Protein AF-0000000087415394 (afdb_homodimer)

Solvent-accessible surface area (backbone atoms only — not comparable to full-atom values): 14981 Å² total; per-residue (Å²): 131,57,66,69,62,49,20,76,62,45,42,67,54,56,71,89,76,58,50,77,68,44,71,44,68,48,76,47,66,41,42,68,65,56,43,51,50,47,24,69,73,50,58,37,35,28,28,48,50,71,33,54,77,60,9,44,72,42,96,71,57,34,41,31,51,52,68,58,63,64,55,40,40,52,54,17,38,33,23,34,60,53,52,1,40,55,52,43,74,38,32,39,40,41,36,51,67,45,89,45,40,68,66,41,35,35,38,38,36,39,30,31,70,44,73,40,77,94,70,36,32,38,32,25,42,39,38,27,24,37,81,84,68,47,62,29,33,38,37,38,34,36,31,32,54,67,122,130,58,67,68,62,50,19,75,61,44,43,68,54,55,72,87,77,58,50,74,68,44,71,42,68,48,75,46,65,41,42,68,66,55,44,51,52,49,23,68,72,49,58,36,35,28,28,50,51,71,32,54,76,60,9,46,72,42,98,72,57,34,41,32,50,52,68,56,62,65,55,38,41,52,54,17,40,32,24,34,60,53,51,2,38,56,53,42,74,39,32,38,38,40,35,50,67,46,90,45,41,68,67,41,35,35,39,40,36,39,30,31,71,42,73,41,77,96,68,37,32,39,31,26,43,38,38,27,25,37,81,84,67,46,62,30,33,40,35,38,36,37,32,33,55,68,122

Structure (mmCIF, N/CA/C/O backbone):
data_AF-0000000087415394-model_v1
#
loop_
_entity.id
_entity.type
_entity.pdbx_description
1 polymer '3-hydroxybutyryl-CoA dehydratase'
#
loop_
_atom_site.group_PDB
_atom_site.id
_atom_site.type_symbol
_atom_site.label_atom_id
_atom_site.label_alt_id
_atom_site.label_comp_id
_atom_site.label_asym_id
_atom_site.label_entity_id
_atom_site.label_seq_id
_atom_site.pdbx_PDB_ins_code
_atom_site.Cartn_x
_atom_site.Cartn_y
_atom_site.Cartn_z
_atom_site.occupancy
_atom_site.B_iso_or_equiv
_atom_site.auth_seq_id
_atom_site.auth_comp_id
_atom_site.auth_asym_id
_atom_site.auth_atom_id
_atom_site.pdbx_PDB_model_num
ATOM 1 N N . MET A 1 1 ? -12.133 19.656 -10.844 1 72.94 1 MET A N 1
ATOM 2 C CA . MET A 1 1 ? -10.945 20.234 -10.211 1 72.94 1 MET A CA 1
ATOM 3 C C . MET A 1 1 ? -9.742 19.312 -10.367 1 72.94 1 MET A C 1
ATOM 5 O O . MET A 1 1 ? -9.875 18.094 -10.289 1 72.94 1 MET A O 1
ATOM 9 N N . ASN A 1 2 ? -8.641 19.875 -10.773 1 92.38 2 ASN A N 1
ATOM 10 C CA . ASN A 1 2 ? -7.473 19.016 -10.93 1 92.38 2 ASN A CA 1
ATOM 11 C C . ASN A 1 2 ? -6.855 18.656 -9.586 1 92.38 2 ASN A C 1
ATOM 13 O O . ASN A 1 2 ? -7.223 19.219 -8.555 1 92.38 2 ASN A O 1
ATOM 17 N N . ILE A 1 3 ? -6.086 17.672 -9.414 1 93.75 3 ILE A N 1
ATOM 18 C CA . ILE A 1 3 ? -5.566 17.109 -8.18 1 93.75 3 ILE A CA 1
ATOM 19 C C . ILE A 1 3 ? -4.781 18.156 -7.41 1 93.75 3 ILE A C 1
ATOM 21 O O . ILE A 1 3 ? -4.727 18.125 -6.176 1 93.75 3 ILE A O 1
ATOM 25 N N . TYR A 1 4 ? -4.203 19.141 -8.039 1 95.31 4 TYR A N 1
ATOM 26 C CA . TYR A 1 4 ? -3.434 20.188 -7.379 1 95.31 4 TYR A CA 1
ATOM 27 C C . TYR A 1 4 ? -4.352 21.156 -6.648 1 95.31 4 TYR A C 1
ATOM 29 O O . TYR A 1 4 ? -4.035 21.609 -5.547 1 95.31 4 TYR A O 1
ATOM 37 N N . GLU A 1 5 ? -5.422 21.5 -7.305 1 94.19 5 GLU A N 1
ATOM 38 C CA . GLU A 1 5 ? -6.418 22.344 -6.648 1 94.19 5 GLU A CA 1
ATOM 39 C C . GLU A 1 5 ? -7.035 21.625 -5.445 1 94.19 5 GLU A C 1
ATOM 41 O O . GLU A 1 5 ? -7.238 22.234 -4.398 1 94.19 5 GLU A O 1
ATOM 46 N N . LYS A 1 6 ? -7.328 20.422 -5.57 1 95.44 6 LYS A N 1
ATOM 47 C CA . LYS A 1 6 ? -7.879 19.641 -4.465 1 95.44 6 LYS A CA 1
ATOM 48 C C . LYS A 1 6 ? -6.918 19.609 -3.283 1 95.44 6 LYS A C 1
ATOM 50 O O . LYS A 1 6 ? -7.344 19.672 -2.129 1 95.44 6 LYS A O 1
ATOM 55 N N . ALA A 1 7 ? -5.633 19.422 -3.629 1 96.12 7 ALA A N 1
ATOM 56 C CA . ALA A 1 7 ? -4.609 19.359 -2.592 1 96.12 7 ALA A CA 1
ATOM 57 C C . ALA A 1 7 ? -4.641 2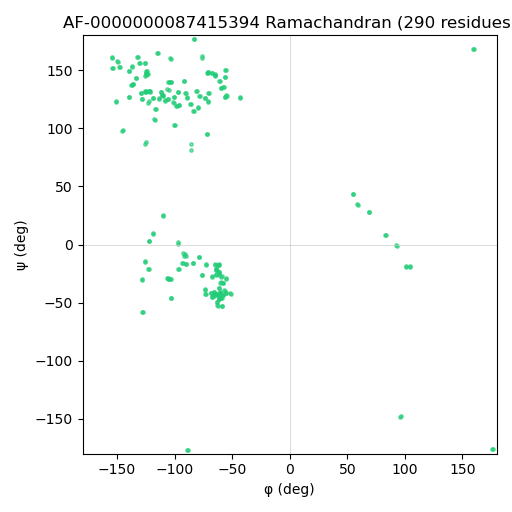0.594 -1.707 1 96.12 7 ALA A C 1
ATOM 59 O O . ALA A 1 7 ? -4.387 20.516 -0.503 1 96.12 7 ALA A O 1
ATOM 60 N N . LYS A 1 8 ? -5.035 21.703 -2.215 1 93.44 8 LYS A N 1
ATOM 61 C CA . LYS A 1 8 ? -5.047 22.969 -1.481 1 93.44 8 LYS A CA 1
ATOM 62 C C . LYS A 1 8 ? -6.25 23.062 -0.549 1 93.44 8 LYS A C 1
ATOM 64 O O . LYS A 1 8 ? -6.305 23.922 0.328 1 93.44 8 LYS A O 1
ATOM 69 N N . HIS A 1 9 ? -7.145 22.109 -0.755 1 92.94 9 HIS A N 1
ATOM 70 C CA . HIS A 1 9 ? -8.391 22.219 -0.005 1 92.94 9 HIS A CA 1
ATOM 71 C C . HIS A 1 9 ? -8.594 21.016 0.91 1 92.94 9 HIS A C 1
ATOM 73 O O . HIS A 1 9 ? -9.688 20.797 1.425 1 92.94 9 HIS A O 1
ATOM 79 N N . VAL A 1 10 ? -7.602 20.203 1.055 1 94.06 10 VAL A N 1
ATOM 80 C CA . VAL A 1 10 ? -7.715 19.047 1.946 1 94.06 10 VAL A CA 1
ATOM 81 C C . VAL A 1 10 ? -8.008 19.516 3.367 1 94.06 10 VAL A C 1
ATOM 83 O O . VAL A 1 10 ? -7.387 20.469 3.852 1 94.06 10 VAL A O 1
ATOM 86 N N . VAL A 1 11 ? -8.922 18.859 3.957 1 86.5 11 VAL A N 1
ATOM 87 C CA . VAL A 1 11 ? -9.352 19.234 5.301 1 86.5 11 VAL A CA 1
ATOM 88 C C . VAL A 1 11 ? -8.203 19.031 6.285 1 86.5 11 VAL A C 1
ATOM 90 O O . VAL A 1 11 ? -7.379 18.125 6.105 1 86.5 11 VAL A O 1
ATOM 93 N N . GLU A 1 12 ? -8.109 19.828 7.223 1 86.44 12 GLU A N 1
ATOM 94 C CA . GLU A 1 12 ? -7.188 19.688 8.344 1 86.44 12 GLU A CA 1
ATOM 95 C C . GLU A 1 12 ? -7.934 19.656 9.672 1 86.44 12 GLU A C 1
ATOM 97 O O . GLU A 1 12 ? -8.773 20.516 9.938 1 86.44 12 GLU A O 1
ATOM 102 N N . ARG A 1 13 ? -7.676 18.594 10.359 1 92.12 13 ARG A N 1
ATOM 103 C CA . ARG A 1 13 ? -8.18 18.547 11.727 1 92.12 13 ARG A CA 1
ATOM 104 C C . ARG A 1 13 ? -7.055 18.719 12.742 1 92.12 13 ARG A C 1
ATOM 106 O O . ARG A 1 13 ? -6.004 18.094 12.625 1 92.12 13 ARG A O 1
ATOM 113 N N . SER A 1 14 ? -7.309 19.562 13.711 1 94.31 14 SER A N 1
ATOM 114 C CA . SER A 1 14 ? -6.312 19.656 14.773 1 94.31 14 SER A CA 1
ATOM 115 C C . SER A 1 14 ? -6.316 18.406 15.648 1 94.31 14 SER A C 1
ATOM 117 O O . SER A 1 14 ? -7.348 17.75 15.805 1 94.31 14 SER A O 1
ATOM 119 N N . TYR A 1 15 ? -5.191 18.078 16.125 1 96.62 15 TYR A N 1
ATOM 120 C CA . TYR A 1 15 ? -5.074 16.922 17 1 96.62 15 TYR A CA 1
ATOM 121 C C . TYR A 1 15 ? -6.09 16.984 18.125 1 96.62 15 TYR A C 1
ATOM 123 O O . TYR A 1 15 ? -6.715 15.977 18.469 1 96.62 15 TYR A O 1
ATOM 131 N N . ALA A 1 16 ? -6.219 18.188 18.672 1 96.31 16 ALA A N 1
ATOM 132 C CA . ALA A 1 16 ? -7.098 18.391 19.828 1 96.31 16 ALA A CA 1
ATOM 133 C C . ALA A 1 16 ? -8.555 18.109 19.469 1 96.31 16 ALA A C 1
ATOM 135 O O . ALA A 1 16 ? -9.352 17.719 20.312 1 96.31 16 ALA A O 1
ATOM 136 N N . ASP A 1 17 ? -8.914 18.234 18.203 1 96.62 17 ASP A N 1
ATOM 137 C CA . ASP A 1 17 ? -10.297 18.078 17.75 1 96.62 17 ASP A CA 1
ATOM 138 C C . ASP A 1 17 ? -10.57 16.641 17.328 1 96.62 17 ASP A C 1
ATOM 140 O O . ASP A 1 17 ? -11.703 16.297 16.984 1 96.62 17 ASP A O 1
ATOM 144 N N . ILE A 1 18 ? -9.57 15.82 17.281 1 97.62 18 ILE A N 1
ATOM 145 C CA . ILE A 1 18 ? -9.727 14.414 16.938 1 97.62 18 ILE A CA 1
ATOM 146 C C . ILE A 1 18 ? -9.945 13.602 18.219 1 97.62 18 ILE A C 1
ATOM 148 O O . ILE A 1 18 ? -9.203 13.75 19.188 1 97.62 18 ILE A O 1
ATOM 152 N N . ASN A 1 19 ? -10.945 12.781 18.219 1 98.5 19 ASN A N 1
ATOM 153 C CA . ASN A 1 19 ? -11.297 11.992 19.406 1 98.5 19 ASN A CA 1
ATOM 154 C C . ASN A 1 19 ? -11.328 10.5 19.094 1 98.5 19 ASN A C 1
ATOM 156 O O . ASN A 1 19 ? -11.602 10.102 17.953 1 98.5 19 ASN A O 1
ATOM 160 N N . ILE A 1 20 ? -10.992 9.703 20.141 1 98.69 20 ILE A N 1
ATOM 161 C CA . ILE A 1 20 ? -11.18 8.266 20.031 1 98.69 20 ILE A CA 1
ATOM 162 C C . ILE A 1 20 ? -12.633 7.965 19.641 1 98.69 20 ILE A C 1
ATOM 164 O O . ILE A 1 20 ? -13.562 8.523 20.219 1 98.69 20 ILE A O 1
ATOM 168 N N . GLY A 1 21 ? -12.844 7.191 18.609 1 98.75 21 GLY A N 1
ATOM 169 C CA . GLY A 1 21 ? -14.18 6.867 18.125 1 98.75 21 GLY A CA 1
ATOM 170 C C . GLY A 1 21 ? -14.555 7.613 16.859 1 98.75 21 GLY A C 1
ATOM 171 O O . GLY A 1 21 ? -15.508 7.242 16.172 1 98.75 21 GLY A O 1
ATOM 172 N N . ASP A 1 22 ? -13.852 8.719 16.562 1 98.81 22 ASP A N 1
ATOM 173 C CA . ASP A 1 22 ? -14.086 9.414 15.305 1 98.81 22 ASP A CA 1
ATOM 174 C C . ASP A 1 22 ? -13.898 8.469 14.117 1 98.81 22 ASP A C 1
ATOM 176 O O . ASP A 1 22 ? -13.016 7.609 14.133 1 98.81 22 ASP A O 1
ATOM 180 N N . ILE A 1 23 ? -14.711 8.648 13.078 1 98.69 23 ILE A N 1
ATOM 181 C CA . ILE A 1 23 ? -14.68 7.785 11.906 1 98.69 23 ILE A CA 1
ATOM 182 C C . ILE A 1 23 ? -14.688 8.633 10.633 1 98.69 23 ILE A C 1
ATOM 184 O O . ILE A 1 23 ? -15.352 9.672 10.578 1 98.69 23 ILE A O 1
ATOM 188 N N . ALA A 1 24 ? -13.992 8.234 9.648 1 98.5 24 ALA A N 1
ATOM 189 C CA . ALA A 1 24 ? -14.07 8.734 8.281 1 98.5 24 ALA A CA 1
ATOM 190 C C . ALA A 1 24 ? -14.023 7.594 7.273 1 98.5 24 ALA A C 1
ATOM 192 O O . ALA A 1 24 ? -13.508 6.512 7.574 1 98.5 24 ALA A O 1
ATOM 193 N N . GLU A 1 25 ? -14.609 7.82 6.133 1 98.44 25 GLU A N 1
ATOM 194 C CA . GLU A 1 25 ? -14.617 6.766 5.121 1 98.44 25 GLU A CA 1
ATOM 195 C C . GLU A 1 25 ? -14.625 7.352 3.713 1 98.44 25 GLU A C 1
ATOM 197 O O . GLU A 1 25 ? -15 8.508 3.518 1 98.44 25 GLU A O 1
ATOM 202 N N . ILE A 1 26 ? -14.203 6.637 2.783 1 98.31 26 ILE A N 1
ATOM 203 C CA . ILE A 1 26 ? -14.375 6.902 1.36 1 98.31 26 ILE A CA 1
ATOM 204 C C . ILE A 1 26 ? -14.906 5.656 0.662 1 98.31 26 ILE A C 1
ATOM 206 O O . ILE A 1 26 ? -14.781 4.543 1.181 1 98.31 26 ILE A O 1
ATOM 210 N N . VAL A 1 27 ? -15.539 5.848 -0.441 1 98.75 27 VAL A N 1
ATOM 211 C CA . VAL A 1 27 ? -16.094 4.75 -1.224 1 98.75 27 VAL A CA 1
ATOM 212 C C . VAL A 1 27 ? -15.508 4.766 -2.631 1 98.75 27 VAL A C 1
ATOM 214 O O . VAL A 1 27 ? -15.414 5.82 -3.262 1 98.75 27 VAL A O 1
ATOM 217 N N . LYS A 1 28 ? -15.062 3.627 -3.105 1 98.62 28 LYS A N 1
ATOM 218 C CA . LYS A 1 28 ? -14.445 3.492 -4.422 1 98.62 28 LYS A CA 1
ATOM 219 C C . LYS A 1 28 ? -14.906 2.215 -5.117 1 98.62 28 LYS A C 1
ATOM 221 O O . LYS A 1 28 ? -14.859 1.131 -4.535 1 98.62 28 LYS A O 1
ATOM 226 N N . THR A 1 29 ? -15.391 2.311 -6.289 1 98.88 29 THR A N 1
ATOM 227 C CA . THR A 1 29 ? -15.602 1.135 -7.125 1 98.88 29 THR A CA 1
ATOM 228 C C . THR A 1 29 ? -14.359 0.824 -7.953 1 98.88 29 THR A C 1
ATOM 230 O O . THR A 1 29 ? -13.852 1.689 -8.664 1 98.88 29 THR A O 1
ATOM 233 N N . ILE A 1 30 ? -13.891 -0.379 -7.867 1 98.88 30 ILE A N 1
ATOM 234 C CA . ILE A 1 30 ? -12.672 -0.788 -8.555 1 98.88 30 ILE A CA 1
ATOM 235 C C . ILE A 1 30 ? -12.969 -1.044 -10.031 1 98.88 30 ILE A C 1
ATOM 237 O O . ILE A 1 30 ? -13.875 -1.81 -10.359 1 98.88 30 ILE A O 1
ATOM 241 N N . THR A 1 31 ? -12.188 -0.402 -10.875 1 98.81 31 THR A N 1
ATOM 242 C CA . THR A 1 31 ? -12.367 -0.572 -12.312 1 98.81 31 THR A CA 1
ATOM 243 C C . THR A 1 31 ? -11.156 -1.264 -12.938 1 98.81 31 THR A C 1
ATOM 245 O O . THR A 1 31 ? -10.109 -1.388 -12.297 1 98.81 31 THR A O 1
ATOM 248 N N . ASP A 1 32 ? -11.383 -1.731 -14.156 1 98.44 32 ASP A N 1
ATOM 249 C CA . ASP A 1 32 ? -10.266 -2.264 -14.93 1 98.44 32 ASP A CA 1
ATOM 250 C C . ASP A 1 32 ? -9.156 -1.223 -15.078 1 98.44 32 ASP A C 1
ATOM 252 O O . ASP A 1 32 ? -7.973 -1.557 -15.023 1 98.44 32 ASP A O 1
ATOM 256 N N . GLU A 1 33 ? -9.523 0.035 -15.297 1 98.5 33 GLU A N 1
ATOM 257 C CA . GLU A 1 33 ? -8.555 1.117 -15.461 1 98.5 33 GLU A CA 1
ATOM 258 C C . GLU A 1 33 ? -7.703 1.291 -14.211 1 98.5 33 GLU A C 1
ATOM 260 O O . GLU A 1 33 ? -6.516 1.601 -14.305 1 98.5 33 GLU A O 1
ATOM 265 N N . ASP A 1 34 ? -8.297 1.123 -13.039 1 98.81 34 ASP A N 1
ATOM 266 C CA . ASP A 1 34 ? -7.551 1.215 -11.789 1 98.81 34 ASP A CA 1
ATOM 267 C C . ASP A 1 34 ? -6.453 0.154 -11.727 1 98.81 34 ASP A C 1
ATOM 269 O O . ASP A 1 34 ? -5.316 0.451 -11.359 1 98.81 34 ASP A O 1
ATOM 273 N N . ILE A 1 35 ? -6.816 -1.087 -12.07 1 98.75 35 ILE A N 1
ATOM 274 C CA . ILE A 1 35 ? -5.902 -2.223 -12.016 1 98.75 35 ILE A CA 1
ATOM 275 C C . ILE A 1 35 ? -4.758 -2.008 -13.008 1 98.75 35 ILE A C 1
ATOM 277 O O . ILE A 1 35 ? -3.588 -2.188 -12.656 1 98.75 35 ILE A O 1
ATOM 281 N N . VAL A 1 36 ? -5.09 -1.542 -14.18 1 98.69 36 VAL A N 1
ATOM 282 C CA . VAL A 1 36 ? -4.102 -1.307 -15.234 1 98.69 36 VAL A CA 1
ATOM 283 C C . VAL A 1 36 ? -3.18 -0.158 -14.828 1 98.69 36 VAL A C 1
ATOM 285 O O . VAL A 1 36 ? -1.96 -0.247 -14.984 1 98.69 36 VAL A O 1
ATOM 288 N N . ALA A 1 37 ? -3.74 0.915 -14.312 1 98.75 37 ALA A N 1
ATOM 289 C CA . ALA A 1 37 ? -2.953 2.062 -13.875 1 98.75 37 ALA A CA 1
ATOM 290 C C . ALA A 1 37 ? -1.984 1.67 -12.766 1 98.75 37 ALA A C 1
ATOM 292 O O . ALA A 1 37 ? -0.83 2.104 -12.758 1 98.75 37 ALA A O 1
ATOM 293 N N . PHE A 1 38 ? -2.447 0.825 -11.82 1 98.88 38 PHE A N 1
ATOM 294 C CA . PHE A 1 38 ? -1.588 0.381 -10.727 1 98.88 38 PHE A CA 1
ATOM 295 C C . PHE A 1 38 ? -0.441 -0.473 -11.258 1 98.88 38 PHE A C 1
ATOM 297 O O . PHE A 1 38 ? 0.707 -0.307 -10.836 1 98.88 38 PHE A O 1
ATOM 304 N N . ALA A 1 39 ? -0.784 -1.361 -12.156 1 98.75 39 ALA A N 1
ATOM 305 C CA . ALA A 1 39 ? 0.234 -2.221 -12.758 1 98.75 39 ALA A CA 1
ATOM 306 C C . ALA A 1 39 ? 1.285 -1.393 -13.492 1 98.75 39 ALA A C 1
ATOM 308 O O . ALA A 1 39 ? 2.482 -1.671 -13.391 1 98.75 39 ALA A O 1
ATOM 309 N N . ARG A 1 40 ? 0.86 -0.383 -14.219 1 98.31 40 ARG A N 1
ATOM 310 C CA . ARG A 1 40 ? 1.786 0.483 -14.945 1 98.31 40 ARG A CA 1
ATOM 311 C C . ARG A 1 40 ? 2.666 1.271 -13.977 1 98.31 40 ARG A C 1
ATOM 313 O O . ARG A 1 40 ? 3.863 1.439 -14.219 1 98.31 40 ARG A O 1
ATOM 320 N N . LEU A 1 41 ? 2.076 1.718 -12.961 1 98.56 41 LEU A N 1
ATOM 321 C CA . LEU A 1 41 ? 2.762 2.555 -11.984 1 98.56 41 LEU A CA 1
ATOM 322 C C . LEU A 1 41 ? 3.807 1.749 -11.219 1 98.56 41 LEU A C 1
ATOM 324 O O . LEU A 1 41 ? 4.93 2.215 -11.008 1 98.56 41 LEU A O 1
ATOM 328 N N . THR A 1 42 ? 3.51 0.523 -10.82 1 98.38 42 THR A N 1
ATOM 329 C CA . THR A 1 42 ? 4.348 -0.21 -9.883 1 98.38 42 THR A CA 1
ATOM 330 C C . THR A 1 42 ? 5.18 -1.265 -10.609 1 98.38 42 THR A C 1
ATOM 332 O O . THR A 1 42 ? 6.215 -1.702 -10.102 1 98.38 42 THR A O 1
ATOM 335 N N . GLY A 1 43 ? 4.605 -1.751 -11.719 1 97.69 43 GLY A N 1
ATOM 336 C CA . GLY A 1 43 ? 5.242 -2.855 -12.422 1 97.69 43 GLY A CA 1
ATOM 337 C C . GLY A 1 43 ? 4.73 -4.215 -11.977 1 97.69 43 GLY A C 1
ATOM 338 O O . GLY A 1 43 ? 5.219 -5.246 -12.438 1 97.69 43 GLY A O 1
ATOM 339 N N . ASP A 1 44 ? 3.803 -4.254 -11.023 1 97.94 44 ASP A N 1
ATOM 340 C CA . ASP A 1 44 ? 3.209 -5.531 -10.633 1 97.94 44 ASP A CA 1
ATOM 341 C C . ASP A 1 44 ? 2.27 -6.055 -11.719 1 97.94 44 ASP A C 1
ATOM 343 O O . ASP A 1 44 ? 1.067 -5.781 -11.695 1 97.94 44 ASP A O 1
ATOM 347 N N . VAL A 1 45 ? 2.832 -6.898 -12.555 1 98.06 45 VAL A N 1
ATOM 348 C CA . VAL A 1 45 ? 2.09 -7.402 -13.703 1 98.06 45 VAL A CA 1
ATOM 349 C C . VAL A 1 45 ? 1.763 -8.883 -13.5 1 98.06 45 VAL A C 1
ATOM 351 O O . VAL A 1 45 ? 1.71 -9.648 -14.469 1 98.06 45 VAL A O 1
ATOM 354 N N . ASN A 1 46 ? 1.697 -9.328 -12.25 1 96.94 46 ASN A N 1
ATOM 355 C CA . ASN A 1 46 ? 1.196 -10.68 -11.992 1 96.94 46 ASN A CA 1
ATOM 356 C C . ASN A 1 46 ? -0.046 -10.977 -12.828 1 96.94 46 ASN A C 1
ATOM 358 O O . ASN A 1 46 ? -1.003 -10.203 -12.828 1 96.94 46 ASN A O 1
ATOM 362 N N . PRO A 1 47 ? -0.018 -12.055 -13.555 1 96.56 47 PRO A N 1
ATOM 363 C CA . PRO A 1 47 ? -1.093 -12.297 -14.516 1 96.56 47 PRO A CA 1
ATOM 364 C C . PRO A 1 47 ? -2.461 -12.438 -13.852 1 96.56 47 PRO A C 1
ATOM 366 O O . PRO A 1 47 ? -3.49 -12.258 -14.508 1 96.56 47 PRO A O 1
ATOM 369 N N . ILE A 1 48 ? -2.562 -12.688 -12.578 1 95.94 48 ILE A N 1
ATOM 370 C CA . ILE A 1 48 ? -3.836 -12.805 -11.875 1 95.94 48 ILE A CA 1
ATOM 371 C C . ILE A 1 48 ? -4.574 -11.469 -11.922 1 95.94 48 ILE A C 1
ATOM 373 O O . ILE A 1 48 ? -5.797 -11.422 -11.766 1 95.94 48 ILE A O 1
ATOM 377 N N . HIS A 1 49 ? -3.859 -10.391 -12.141 1 97.88 49 HIS A N 1
ATOM 378 C CA . HIS A 1 49 ? -4.449 -9.055 -12.156 1 97.88 49 HIS A CA 1
ATOM 379 C C . HIS A 1 49 ? -4.77 -8.602 -13.57 1 97.88 49 HIS A C 1
ATOM 381 O O . HIS A 1 49 ? -5.59 -7.707 -13.773 1 97.88 49 HIS A O 1
ATOM 387 N N . LEU A 1 50 ? -4.117 -9.219 -14.617 1 98 50 LEU A N 1
ATOM 388 C CA . LEU A 1 50 ? -4.137 -8.57 -15.93 1 98 50 LEU A CA 1
ATOM 389 C C . LEU A 1 50 ? -4.594 -9.547 -17 1 98 50 LEU A C 1
ATOM 391 O O . LEU A 1 50 ? -5.098 -9.125 -18.047 1 98 50 LEU A O 1
ATOM 395 N N . ASP A 1 51 ? -4.328 -10.812 -16.812 1 96.94 51 ASP A N 1
ATOM 396 C CA . ASP A 1 51 ? -4.578 -11.828 -17.844 1 96.94 51 ASP A CA 1
ATOM 397 C C . ASP A 1 51 ? -5.871 -12.586 -17.547 1 96.94 51 ASP A C 1
ATOM 399 O O . ASP A 1 51 ? -5.879 -13.523 -16.75 1 96.94 51 ASP A O 1
ATOM 403 N N . GLU A 1 52 ? -6.887 -12.242 -18.266 1 96.44 52 GLU A N 1
ATOM 404 C CA . GLU A 1 52 ? -8.203 -12.828 -18.031 1 96.44 52 GLU A CA 1
ATOM 405 C C . GLU A 1 52 ? -8.172 -14.344 -18.188 1 96.44 52 GLU A C 1
ATOM 407 O O . GLU A 1 52 ? -8.773 -15.078 -17.406 1 96.44 52 GLU A O 1
ATOM 412 N N . GLU A 1 53 ? -7.555 -14.82 -19.234 1 95.94 53 GLU A N 1
ATOM 413 C CA . GLU A 1 53 ? -7.496 -16.25 -19.484 1 95.94 53 GLU A CA 1
ATOM 414 C C . GLU A 1 53 ? -6.773 -16.984 -18.344 1 95.94 53 GLU A C 1
ATOM 416 O O . GLU A 1 53 ? -7.211 -18.047 -17.922 1 95.94 53 GLU A O 1
ATOM 421 N N . PHE A 1 54 ? -5.711 -16.438 -17.906 1 94.75 54 PHE A N 1
ATOM 422 C CA . PHE A 1 54 ? -4.992 -17 -16.781 1 94.75 54 PHE A CA 1
ATOM 423 C C . PHE A 1 54 ? -5.855 -16.984 -15.523 1 94.75 54 PHE A C 1
ATOM 425 O O . PHE A 1 54 ? -5.984 -18 -14.828 1 94.75 54 PHE A O 1
ATOM 432 N N . ALA A 1 55 ? -6.387 -15.836 -15.195 1 94.94 55 ALA A N 1
ATOM 433 C CA . ALA A 1 55 ? -7.141 -15.625 -13.961 1 94.94 55 ALA A CA 1
ATOM 434 C C . ALA A 1 55 ? -8.352 -16.547 -13.891 1 94.94 55 ALA A C 1
ATOM 436 O O . ALA A 1 55 ? -8.742 -17 -12.812 1 94.94 55 ALA A O 1
ATOM 437 N N . LYS A 1 56 ? -8.961 -16.875 -15.039 1 96.25 56 LYS A N 1
ATOM 438 C CA . LYS A 1 56 ? -10.117 -17.766 -15.109 1 96.25 56 LYS A CA 1
ATOM 439 C C . LYS A 1 56 ? -9.766 -19.156 -14.594 1 96.25 56 LYS A C 1
ATOM 441 O O . LYS A 1 56 ? -10.641 -19.891 -14.133 1 96.25 56 LYS A O 1
ATOM 446 N N . GLN A 1 57 ? -8.547 -19.484 -14.68 1 93.88 57 GLN A N 1
ATOM 447 C CA . GLN A 1 57 ? -8.102 -20.828 -14.305 1 93.88 57 GLN A CA 1
ATOM 448 C C . GLN A 1 57 ? -7.711 -20.891 -12.836 1 93.88 57 GLN A C 1
ATOM 450 O O . GLN A 1 57 ? -7.43 -21.969 -12.305 1 93.88 57 GLN A O 1
ATOM 455 N N . THR A 1 58 ? -7.633 -19.781 -12.219 1 92.12 58 THR A N 1
ATOM 456 C CA . THR A 1 58 ? -7.309 -19.75 -10.797 1 92.12 58 THR A CA 1
ATOM 457 C C . THR A 1 58 ? -8.555 -19.984 -9.953 1 92.12 58 THR A C 1
ATOM 459 O O . THR A 1 58 ? -9.656 -20.109 -10.484 1 92.12 58 THR A O 1
ATOM 462 N N . PHE A 1 59 ? -8.352 -20.047 -8.648 1 91.44 59 PHE A N 1
ATOM 463 C CA . PHE A 1 59 ? -9.438 -20.25 -7.688 1 91.44 59 PHE A CA 1
ATOM 464 C C . PHE A 1 59 ? -10.398 -19.062 -7.715 1 91.44 59 PHE A C 1
ATOM 466 O O . PHE A 1 59 ? -11.57 -19.203 -7.34 1 91.44 59 PHE A O 1
ATOM 473 N N . PHE A 1 60 ? -9.977 -17.969 -8.273 1 93.62 60 PHE A N 1
ATOM 474 C CA . PHE A 1 60 ? -10.766 -16.75 -8.227 1 93.62 60 PHE A CA 1
ATOM 475 C C . PHE A 1 60 ? -11.703 -16.656 -9.43 1 93.62 60 PHE A C 1
ATOM 477 O O . PHE A 1 60 ? -12.617 -15.828 -9.453 1 93.62 60 PHE A O 1
ATOM 484 N N . LYS A 1 61 ? -11.43 -17.453 -10.477 1 96 61 LYS A N 1
ATOM 485 C CA . LYS A 1 61 ? -12.266 -17.578 -11.664 1 96 61 LYS A CA 1
ATOM 486 C C . LYS A 1 61 ? -12.43 -16.234 -12.367 1 96 61 LYS A C 1
ATOM 488 O O . LYS A 1 61 ? -13.523 -15.906 -12.844 1 96 61 LYS A O 1
ATOM 493 N N . GLY A 1 62 ? -11.445 -15.406 -12.352 1 96.62 62 GLY A N 1
ATOM 494 C CA . GLY A 1 62 ? -11.383 -14.086 -12.969 1 96.62 62 GLY A CA 1
ATOM 495 C C . GLY A 1 62 ? -10.32 -13.195 -12.367 1 96.62 62 GLY A C 1
ATOM 496 O O . GLY A 1 62 ? -9.734 -13.523 -11.336 1 96.62 62 GLY A O 1
ATOM 497 N N . ARG A 1 63 ? -10.062 -12.094 -13.031 1 97.44 63 ARG A N 1
ATOM 498 C CA . ARG A 1 63 ? -9.047 -11.156 -12.562 1 97.44 63 ARG A CA 1
ATOM 499 C C . ARG A 1 63 ? -9.445 -10.531 -11.227 1 97.44 63 ARG A C 1
ATOM 501 O O . ARG A 1 63 ? -10.625 -10.281 -10.984 1 97.44 63 ARG A O 1
ATOM 508 N N . ILE A 1 64 ? -8.508 -10.266 -10.391 1 97.88 64 ILE A N 1
ATOM 509 C CA . ILE A 1 64 ? -8.727 -9.586 -9.109 1 97.88 64 ILE A CA 1
ATOM 510 C C . ILE A 1 64 ? -7.82 -8.367 -9.008 1 97.88 64 ILE A C 1
ATOM 512 O O . ILE A 1 64 ? -6.805 -8.281 -9.703 1 97.88 64 ILE A O 1
ATOM 516 N N . ALA A 1 65 ? -8.195 -7.422 -8.219 1 98.62 65 ALA A N 1
ATOM 517 C CA . ALA A 1 65 ? -7.387 -6.227 -7.973 1 98.62 65 ALA A CA 1
ATOM 518 C C . ALA A 1 65 ? -6.156 -6.562 -7.133 1 98.62 65 ALA A C 1
ATOM 520 O O . ALA A 1 65 ? -6.172 -7.512 -6.348 1 98.62 65 ALA A O 1
ATOM 521 N N . HIS A 1 66 ? -5.117 -5.836 -7.371 1 98.56 66 HIS A N 1
ATOM 522 C CA . HIS A 1 66 ? -3.971 -5.949 -6.48 1 98.56 66 HIS A CA 1
ATOM 523 C C . HIS A 1 66 ? -4.359 -5.652 -5.039 1 98.56 66 HIS A C 1
ATOM 525 O O . HIS A 1 66 ? -5.039 -4.656 -4.766 1 98.56 66 HIS A O 1
ATOM 531 N N . GLY A 1 67 ? -3.871 -6.48 -4.094 1 98.44 67 GLY A N 1
ATOM 532 C CA . GLY A 1 67 ? -4.082 -6.172 -2.688 1 98.44 67 GLY A CA 1
ATOM 533 C C . GLY A 1 67 ? -3.578 -4.797 -2.297 1 98.44 67 GLY A C 1
ATOM 534 O O . GLY A 1 67 ? -4.27 -4.051 -1.599 1 98.44 67 GLY A O 1
ATOM 535 N N . MET A 1 68 ? -2.428 -4.426 -2.789 1 98.69 68 MET A N 1
ATOM 536 C CA . MET A 1 68 ? -1.811 -3.156 -2.414 1 98.69 68 MET A CA 1
ATOM 537 C C . MET A 1 68 ? -2.492 -1.989 -3.121 1 98.69 68 MET A C 1
ATOM 539 O O . MET A 1 68 ? -2.441 -0.854 -2.645 1 98.69 68 MET A O 1
ATOM 543 N N . LEU A 1 69 ? -3.104 -2.219 -4.312 1 98.75 69 LEU A N 1
ATOM 544 C CA . LEU A 1 69 ? -3.996 -1.199 -4.855 1 98.75 69 LEU A CA 1
ATOM 545 C C . LEU A 1 69 ? -5.137 -0.903 -3.887 1 98.75 69 LEU A C 1
ATOM 547 O O . LEU A 1 69 ? -5.348 0.25 -3.504 1 98.75 69 LEU A O 1
ATOM 551 N N . THR A 1 70 ? -5.844 -1.912 -3.463 1 98.75 70 THR A N 1
ATOM 552 C CA . THR A 1 70 ? -6.965 -1.77 -2.537 1 98.75 70 THR A CA 1
ATOM 553 C C . THR A 1 70 ? -6.512 -1.107 -1.24 1 98.75 70 THR A C 1
ATOM 555 O O . THR A 1 70 ? -7.168 -0.192 -0.742 1 98.75 70 THR A O 1
ATOM 558 N N . ALA A 1 71 ? -5.383 -1.521 -0.729 1 98.75 71 ALA A N 1
ATOM 559 C CA . ALA A 1 71 ? -4.859 -0.992 0.527 1 98.75 71 ALA A CA 1
ATOM 560 C C . ALA A 1 71 ? -4.449 0.47 0.376 1 98.75 71 ALA A C 1
ATOM 562 O O . ALA A 1 71 ? -4.414 1.217 1.357 1 98.75 71 ALA A O 1
ATOM 563 N N . SER A 1 72 ? -4.082 0.903 -0.807 1 98.81 72 SER A N 1
ATOM 564 C CA . SER A 1 72 ? -3.586 2.256 -1.046 1 98.81 72 SER A CA 1
ATOM 565 C C . SER A 1 72 ? -4.66 3.297 -0.752 1 98.81 72 SER A C 1
ATOM 567 O O . SER A 1 72 ? -4.348 4.461 -0.485 1 98.81 72 SER A O 1
ATOM 569 N N . PHE A 1 73 ? -5.91 2.904 -0.754 1 98.81 73 PHE A N 1
ATOM 570 C CA . PHE A 1 73 ? -6.988 3.85 -0.486 1 98.81 73 PHE A CA 1
ATOM 571 C C . PHE A 1 73 ? -7.023 4.227 0.99 1 98.81 73 PHE A C 1
ATOM 573 O O . PHE A 1 73 ? -7.648 5.219 1.367 1 98.81 73 PHE A O 1
ATOM 580 N N . ILE A 1 74 ? -6.379 3.463 1.851 1 98.88 74 ILE A N 1
ATOM 581 C CA . ILE A 1 74 ? -6.254 3.812 3.262 1 98.88 74 ILE A CA 1
ATOM 582 C C . ILE A 1 74 ? -5.523 5.145 3.4 1 98.88 74 ILE A C 1
ATOM 584 O O . ILE A 1 74 ? -5.961 6.023 4.148 1 98.88 74 ILE A O 1
ATOM 588 N N . SER A 1 75 ? -4.41 5.266 2.633 1 98.31 75 SER A N 1
ATOM 589 C CA . SER A 1 75 ? -3.646 6.508 2.703 1 98.31 75 SER A CA 1
ATOM 590 C C . SER A 1 75 ? -4.508 7.711 2.334 1 98.31 75 SER A C 1
ATOM 592 O O . SER A 1 75 ? -4.328 8.805 2.879 1 98.31 75 SER A O 1
ATOM 594 N N . THR A 1 76 ? -5.461 7.516 1.427 1 98.31 76 THR A N 1
ATOM 595 C CA . THR A 1 76 ? -6.355 8.586 1.004 1 98.31 76 THR A CA 1
ATOM 596 C C . THR A 1 76 ? -7.203 9.07 2.174 1 98.31 76 THR A C 1
ATOM 598 O O . THR A 1 76 ? -7.285 10.273 2.432 1 98.31 76 THR A O 1
ATOM 601 N N . VAL A 1 77 ? -7.836 8.164 2.916 1 98.38 77 VAL A N 1
ATOM 602 C CA . VAL A 1 77 ? -8.656 8.547 4.059 1 98.38 77 VAL A CA 1
ATOM 603 C C . VAL A 1 77 ? -7.797 9.258 5.098 1 98.38 77 VAL A C 1
ATOM 605 O O . VAL A 1 77 ? -8.18 10.32 5.609 1 98.38 77 VAL A O 1
ATOM 608 N N . LEU A 1 78 ? -6.621 8.688 5.379 1 98 78 LEU A N 1
ATOM 609 C CA . LEU A 1 78 ? -5.742 9.227 6.41 1 98 78 LEU A CA 1
ATOM 610 C C . LEU A 1 78 ? -5.227 10.609 6.016 1 98 78 LEU A C 1
ATOM 612 O O . LEU A 1 78 ? -5.203 11.523 6.84 1 98 78 LEU A O 1
ATOM 616 N N . GLY A 1 79 ? -4.859 10.734 4.785 1 97 79 GLY A N 1
ATOM 617 C CA . GLY A 1 79 ? -4.188 11.938 4.328 1 97 79 GLY A CA 1
ATOM 618 C C . GLY A 1 79 ? -5.152 13.055 3.965 1 97 79 GLY A C 1
ATOM 619 O O . GLY A 1 79 ? -4.75 14.219 3.848 1 97 79 GLY A O 1
ATOM 620 N N . THR A 1 80 ? -6.492 12.695 3.787 1 97.38 80 THR A N 1
ATOM 621 C CA . THR A 1 80 ? -7.367 13.734 3.252 1 97.38 80 THR A CA 1
ATOM 622 C C . THR A 1 80 ? -8.578 13.945 4.16 1 97.38 80 THR A C 1
ATOM 624 O O . THR A 1 80 ? -9.281 14.945 4.039 1 97.38 80 THR A O 1
ATOM 627 N N . GLN A 1 81 ? -8.852 13.031 5.062 1 97 81 GLN A N 1
ATOM 628 C CA . GLN A 1 81 ? -10.078 13.148 5.844 1 97 81 GLN A CA 1
ATOM 629 C C . GLN A 1 81 ? -9.789 13.062 7.34 1 97 81 GLN A C 1
ATOM 631 O O . GLN A 1 81 ? -10.125 13.977 8.094 1 97 81 GLN A O 1
ATOM 636 N N . LEU A 1 82 ? -9.219 12.047 7.77 1 97.12 82 LEU A N 1
ATOM 637 C CA . LEU A 1 82 ? -8.953 11.758 9.172 1 97.12 82 LEU A CA 1
ATOM 638 C C . LEU A 1 82 ? -7.633 11.016 9.344 1 97.12 82 LEU A C 1
ATOM 640 O O . LEU A 1 82 ? -7.547 9.82 9.039 1 97.12 82 LEU A O 1
ATOM 644 N N . PRO A 1 83 ? -6.598 11.773 9.68 1 95.94 83 PRO A N 1
ATOM 645 C CA . PRO A 1 83 ? -6.621 13.109 10.281 1 95.94 83 PRO A CA 1
ATOM 646 C C . PRO A 1 83 ? -6.562 14.227 9.242 1 95.94 83 PRO A C 1
ATOM 648 O O . PRO A 1 83 ? -6.844 15.383 9.562 1 95.94 83 PRO A O 1
ATOM 651 N N . GLY A 1 84 ? -6.18 13.883 8.047 1 94.56 84 GLY A N 1
ATOM 652 C CA . GLY A 1 84 ? -6.137 14.906 7.016 1 94.56 84 GLY A CA 1
ATOM 653 C C . GLY A 1 84 ? -4.754 15.508 6.832 1 94.56 84 GLY A C 1
ATOM 654 O O . GLY A 1 84 ? -3.746 14.828 7.012 1 94.56 84 GLY A O 1
ATOM 655 N N . THR A 1 85 ? -4.773 16.797 6.465 1 92.25 85 THR A N 1
ATOM 656 C CA . THR A 1 85 ? -3.518 17.484 6.195 1 92.25 85 THR A CA 1
ATOM 657 C C . THR A 1 85 ? -2.582 17.391 7.398 1 92.25 85 THR A C 1
ATOM 659 O O . THR A 1 85 ? -3.037 17.25 8.531 1 92.25 85 THR A O 1
ATOM 662 N N . ASN A 1 86 ? -1.235 17.391 7.195 1 90.38 86 ASN A N 1
ATOM 663 C CA . ASN A 1 86 ? -0.22 17.359 8.242 1 90.38 86 ASN A CA 1
ATOM 664 C C . ASN A 1 86 ? -0.195 16.031 8.977 1 90.38 86 ASN A C 1
ATOM 666 O O . ASN A 1 86 ? -0.039 15.984 10.195 1 90.38 86 ASN A O 1
ATOM 670 N N . THR A 1 87 ? -0.58 15 8.312 1 94.31 87 THR A N 1
ATOM 671 C CA . THR A 1 87 ? -0.53 13.641 8.836 1 94.31 87 THR A CA 1
ATOM 672 C C . THR A 1 87 ? 0.682 12.891 8.289 1 94.31 87 THR A C 1
ATOM 674 O O . THR A 1 87 ? 0.877 12.82 7.074 1 94.31 87 THR A O 1
ATOM 677 N N . ILE A 1 88 ? 1.444 12.344 9.188 1 94.31 88 ILE A N 1
ATOM 678 C CA . ILE A 1 88 ? 2.582 11.516 8.805 1 94.31 88 ILE A CA 1
ATOM 679 C C . ILE A 1 88 ? 2.256 10.047 9.062 1 94.31 88 ILE A C 1
ATOM 681 O O . ILE A 1 88 ? 1.845 9.672 10.164 1 94.31 88 ILE A O 1
ATOM 685 N N . TYR A 1 89 ? 2.402 9.328 8.07 1 97.81 89 TYR A N 1
ATOM 686 C CA . TYR A 1 89 ? 2.156 7.887 8.117 1 97.81 89 TYR A CA 1
ATOM 687 C C . TYR A 1 89 ? 3.338 7.152 8.734 1 97.81 89 TYR A C 1
ATOM 689 O O . TYR A 1 89 ? 4.445 7.18 8.203 1 97.81 89 TYR A O 1
ATOM 697 N N . LEU A 1 90 ? 3.148 6.453 9.891 1 98.44 90 LEU A N 1
ATOM 698 C CA . LEU A 1 90 ? 4.266 5.824 10.586 1 98.44 90 LEU A CA 1
ATOM 699 C C . LEU A 1 90 ? 4.281 4.32 10.336 1 98.44 90 LEU A C 1
ATOM 701 O O . LEU A 1 90 ? 5.344 3.742 10.094 1 98.44 90 LEU A O 1
ATOM 705 N N . SER A 1 91 ? 3.133 3.697 10.453 1 98.88 91 SER A N 1
ATOM 706 C CA . SER A 1 91 ? 3.074 2.262 10.203 1 98.88 91 SER A CA 1
ATOM 707 C C . SER A 1 91 ? 1.679 1.832 9.766 1 98.88 91 SER A C 1
ATOM 709 O O . SER A 1 91 ? 0.701 2.545 10.008 1 98.88 91 SER A O 1
ATOM 711 N N . GLN A 1 92 ? 1.583 0.678 9.156 1 98.94 92 GLN A N 1
ATOM 712 C CA . GLN A 1 92 ? 0.356 0.047 8.68 1 98.94 92 GLN A CA 1
ATOM 713 C C . GLN A 1 92 ? 0.484 -1.475 8.688 1 98.94 92 GLN A C 1
ATOM 715 O O . GLN A 1 92 ? 1.428 -2.023 8.117 1 98.94 92 GLN A O 1
ATOM 720 N N . ASN A 1 93 ? -0.36 -2.176 9.352 1 98.88 93 ASN A N 1
ATOM 721 C CA . ASN A 1 93 ? -0.481 -3.615 9.148 1 98.88 93 ASN A CA 1
ATOM 722 C C . ASN A 1 93 ? -1.717 -3.961 8.32 1 98.88 93 ASN A C 1
ATOM 724 O O . ASN A 1 93 ? -2.762 -3.322 8.461 1 98.88 93 ASN A O 1
ATOM 728 N N . LEU A 1 94 ? -1.573 -4.875 7.457 1 98.88 94 LEU A N 1
ATOM 729 C CA . LEU A 1 94 ? -2.607 -5.277 6.512 1 98.88 94 LEU A CA 1
ATOM 730 C C . LEU A 1 94 ? -2.811 -6.789 6.535 1 98.88 94 LEU A C 1
ATOM 732 O O . LEU A 1 94 ? -1.843 -7.551 6.465 1 98.88 94 LEU A O 1
ATOM 736 N N . LYS A 1 95 ? -3.959 -7.234 6.648 1 98.94 95 LYS A N 1
ATOM 737 C CA . LYS A 1 95 ? -4.375 -8.602 6.348 1 98.94 95 LYS A CA 1
ATOM 738 C C . LYS A 1 95 ? -5.371 -8.633 5.195 1 98.94 95 LYS A C 1
ATOM 740 O O . LYS A 1 95 ? -6.469 -8.078 5.301 1 98.94 95 LYS A O 1
ATOM 745 N N . PHE A 1 96 ? -5.02 -9.242 4.137 1 98.81 96 PHE A N 1
ATOM 746 C CA . PHE A 1 96 ? -5.891 -9.391 2.977 1 98.81 96 PHE A CA 1
ATOM 747 C C . PHE A 1 96 ? -6.828 -10.578 3.152 1 98.81 96 PHE A C 1
ATOM 749 O O . PHE A 1 96 ? -6.398 -11.727 3.092 1 98.81 96 PHE A O 1
ATOM 756 N N . LYS A 1 97 ? -8.125 -10.32 3.236 1 98.75 97 LYS A N 1
ATOM 757 C CA . LYS A 1 97 ? -9.062 -11.312 3.762 1 98.75 97 LYS A CA 1
ATOM 758 C C . LYS A 1 97 ? -9.891 -11.93 2.643 1 98.75 97 LYS A C 1
ATOM 760 O O . LYS A 1 97 ? -10.414 -13.039 2.785 1 98.75 97 LYS A O 1
ATOM 765 N N . ALA A 1 98 ? -10.109 -11.219 1.608 1 98.25 98 ALA A N 1
ATOM 766 C CA . ALA A 1 98 ? -10.914 -11.688 0.483 1 98.25 98 ALA A CA 1
ATOM 767 C C . ALA A 1 98 ? -10.508 -10.984 -0.81 1 98.25 98 ALA A C 1
ATOM 769 O O . ALA A 1 98 ? -10.023 -9.844 -0.783 1 98.25 98 ALA A O 1
ATOM 770 N N . PRO A 1 99 ? -10.68 -11.625 -1.95 1 98.06 99 PRO A N 1
ATOM 771 C CA . PRO A 1 99 ? -10.344 -10.969 -3.215 1 98.06 99 PRO A CA 1
ATOM 772 C C . PRO A 1 99 ? -11.273 -9.797 -3.531 1 98.06 99 PRO A C 1
ATOM 774 O O . PRO A 1 99 ? -12.43 -9.781 -3.098 1 98.06 99 PRO A O 1
ATOM 777 N N . VAL A 1 100 ? -10.766 -8.828 -4.172 1 98.75 100 VAL A N 1
ATOM 778 C CA . VAL A 1 100 ? -11.531 -7.711 -4.719 1 98.75 100 VAL A CA 1
ATOM 779 C C . VAL A 1 100 ? -11.586 -7.82 -6.238 1 98.75 100 VAL A C 1
ATOM 781 O O . VAL A 1 100 ? -10.555 -7.93 -6.898 1 98.75 100 VAL A O 1
ATOM 784 N N . LYS A 1 101 ? -12.719 -7.836 -6.801 1 98.31 101 LYS A N 1
ATOM 785 C CA . LYS A 1 101 ? -12.891 -8.016 -8.242 1 98.31 101 LYS A CA 1
ATOM 786 C C . LYS A 1 101 ? -13.227 -6.688 -8.922 1 98.31 101 LYS A C 1
ATOM 788 O O . LYS A 1 101 ? -13.594 -5.719 -8.25 1 98.31 101 LYS A O 1
ATOM 793 N N . ILE A 1 102 ? -12.992 -6.684 -10.219 1 98.5 102 ILE A N 1
ATOM 794 C CA . ILE A 1 102 ? -13.422 -5.535 -11.016 1 98.5 102 ILE A CA 1
ATOM 795 C C . ILE A 1 102 ? -14.922 -5.32 -10.836 1 98.5 102 ILE A C 1
ATOM 797 O O . ILE A 1 102 ? -15.711 -6.262 -10.945 1 98.5 102 ILE A O 1
ATOM 801 N N . GLY A 1 103 ? -15.289 -4.117 -10.477 1 98.69 103 GLY A N 1
ATOM 802 C CA . GLY A 1 103 ? -16.688 -3.795 -10.266 1 98.69 103 GLY A CA 1
ATOM 803 C C . GLY A 1 103 ? -17.078 -3.771 -8.805 1 98.69 103 GLY A C 1
ATOM 804 O O . GLY A 1 103 ? -18.141 -3.244 -8.445 1 98.69 103 GLY A O 1
ATOM 805 N N . ASP A 1 104 ? -16.328 -4.367 -7.934 1 98.81 104 ASP A N 1
ATOM 806 C CA . ASP A 1 104 ? -16.609 -4.297 -6.504 1 98.81 104 ASP A CA 1
ATOM 807 C C . ASP A 1 104 ? -16.578 -2.857 -6.004 1 98.81 104 ASP A C 1
ATOM 809 O O . ASP A 1 104 ? -15.719 -2.072 -6.422 1 98.81 104 ASP A O 1
ATOM 813 N N . THR A 1 105 ? -17.438 -2.5 -5.152 1 98.94 105 THR A N 1
ATOM 814 C CA . THR A 1 105 ? -17.406 -1.223 -4.445 1 98.94 105 THR A CA 1
ATOM 815 C C . THR A 1 105 ? -16.875 -1.4 -3.029 1 98.94 105 THR A C 1
ATOM 817 O O . THR A 1 105 ? -17.422 -2.182 -2.246 1 98.94 105 THR A O 1
ATOM 820 N N . ILE A 1 106 ? -15.828 -0.692 -2.74 1 98.94 106 ILE A N 1
ATOM 821 C CA . ILE A 1 106 ? -15.117 -0.835 -1.474 1 98.94 106 ILE A CA 1
ATOM 822 C C . ILE A 1 106 ? -15.336 0.407 -0.615 1 98.94 106 ILE A C 1
ATOM 824 O O . ILE A 1 106 ? -15.172 1.534 -1.09 1 98.94 106 ILE A O 1
ATOM 828 N N . THR A 1 107 ? -15.75 0.215 0.577 1 98.94 107 THR A N 1
ATOM 829 C CA . THR A 1 107 ? -15.742 1.263 1.592 1 98.94 107 THR A CA 1
ATOM 830 C C . THR A 1 107 ? -14.516 1.137 2.49 1 98.94 107 THR A C 1
ATOM 832 O O . THR A 1 107 ? -14.312 0.106 3.135 1 98.94 107 THR A O 1
ATOM 835 N N . VAL A 1 108 ? -13.719 2.15 2.48 1 98.94 108 VAL A N 1
ATOM 836 C CA . VAL A 1 108 ? -12.531 2.225 3.324 1 98.94 108 VAL A CA 1
ATOM 837 C C . VAL A 1 108 ? -12.844 3.002 4.598 1 98.94 108 VAL A C 1
ATOM 839 O O . VAL A 1 108 ? -13.164 4.191 4.543 1 98.94 108 VAL A O 1
ATOM 842 N N . VAL A 1 109 ? -12.68 2.359 5.715 1 98.81 109 VAL A N 1
ATOM 843 C CA . VAL A 1 109 ? -13.102 2.971 6.973 1 98.81 109 VAL A CA 1
ATOM 844 C C . VAL A 1 109 ? -11.891 3.146 7.891 1 98.81 109 VAL A C 1
ATOM 846 O O . VAL A 1 109 ? -11.148 2.193 8.133 1 98.81 109 VAL A O 1
ATOM 849 N N . ALA A 1 110 ? -11.688 4.305 8.344 1 98.81 110 ALA A N 1
ATOM 850 C CA . ALA A 1 110 ? -10.703 4.602 9.383 1 98.81 110 ALA A CA 1
ATOM 851 C C . ALA A 1 110 ? -11.383 5.055 10.672 1 98.81 110 ALA A C 1
ATOM 853 O O . ALA A 1 110 ? -12.203 5.977 10.664 1 98.81 110 ALA A O 1
ATOM 854 N N . GLU A 1 111 ? -11.062 4.395 11.719 1 98.94 111 GLU A N 1
ATOM 855 C CA . GLU A 1 111 ? -11.602 4.738 13.031 1 98.94 111 GLU A CA 1
ATOM 856 C C . GLU A 1 111 ? -10.477 4.961 14.047 1 98.94 111 GLU A C 1
ATOM 858 O O . GLU A 1 111 ? -9.617 4.098 14.234 1 98.94 111 GLU A O 1
ATOM 863 N N . VAL A 1 112 ? -10.586 6.066 14.766 1 98.94 112 VAL A N 1
ATOM 864 C CA . VAL A 1 112 ? -9.586 6.352 15.789 1 98.94 112 VAL A CA 1
ATOM 865 C C . VAL A 1 112 ? -9.805 5.434 16.984 1 98.94 112 VAL A C 1
ATOM 867 O O . VAL A 1 112 ? -10.883 5.434 17.594 1 98.94 112 VAL A O 1
ATOM 870 N N . ILE A 1 113 ? -8.758 4.727 17.375 1 98.88 113 ILE A N 1
ATOM 871 C CA . ILE A 1 113 ? -8.969 3.752 18.438 1 98.88 113 ILE A CA 1
ATOM 872 C C . ILE A 1 113 ? -8.039 4.055 19.609 1 98.88 113 ILE A C 1
ATOM 874 O O . ILE A 1 113 ? -8.258 3.576 20.719 1 98.88 113 ILE A O 1
ATOM 878 N N . GLU A 1 114 ? -6.965 4.77 19.406 1 98.81 114 GLU A N 1
ATOM 879 C CA . GLU A 1 114 ? -6.039 5.184 20.453 1 98.81 114 GLU A CA 1
ATOM 880 C C . GLU A 1 114 ? -5.406 6.535 20.125 1 98.81 114 GLU A C 1
ATOM 882 O O . GLU A 1 114 ? -5.266 6.895 18.953 1 98.81 114 GLU A O 1
ATOM 887 N N . LYS A 1 115 ? -5.031 7.258 21.141 1 98.5 115 LYS A N 1
ATOM 888 C CA . LYS A 1 115 ? -4.266 8.492 21.031 1 98.5 115 LYS A CA 1
ATOM 889 C C . LYS A 1 115 ? -3.162 8.562 22.078 1 98.5 115 LYS A C 1
ATOM 891 O O . LYS A 1 115 ? -3.359 8.133 23.219 1 98.5 115 LYS A O 1
ATOM 896 N N . ARG A 1 116 ? -2.111 8.969 21.656 1 97.94 116 ARG A N 1
ATOM 897 C CA . ARG A 1 116 ? -1.013 9.281 22.562 1 97.94 116 ARG A CA 1
ATOM 898 C C . ARG A 1 116 ? -0.646 10.766 22.5 1 97.94 116 ARG A C 1
ATOM 900 O O . ARG A 1 116 ? 0.156 11.164 21.656 1 97.94 116 ARG A O 1
ATOM 907 N N . ASP A 1 117 ? -0.962 11.539 23.484 1 96.31 117 ASP A N 1
ATOM 908 C CA . ASP A 1 117 ? -0.974 13 23.453 1 96.31 117 ASP A CA 1
ATOM 909 C C . ASP A 1 117 ? 0.447 13.555 23.453 1 96.31 117 ASP A C 1
ATOM 911 O O . ASP A 1 117 ? 0.728 14.555 22.781 1 96.31 117 ASP A O 1
ATOM 915 N N . ASP A 1 118 ? 1.279 12.891 24.234 1 95.25 118 ASP A N 1
ATOM 916 C CA . ASP A 1 118 ? 2.619 13.438 24.406 1 95.25 118 ASP A CA 1
ATOM 917 C C . ASP A 1 118 ? 3.369 13.5 23.078 1 95.25 118 ASP A C 1
ATOM 919 O O . ASP A 1 118 ? 4.242 14.352 22.891 1 95.25 118 ASP A O 1
ATOM 923 N N . LYS A 1 119 ? 2.969 12.648 22.094 1 95.44 119 LYS A N 1
ATOM 924 C CA . LYS A 1 119 ? 3.666 12.602 20.812 1 95.44 119 LYS A CA 1
ATOM 925 C C . LYS A 1 119 ? 2.711 12.883 19.656 1 95.44 119 LYS A C 1
ATOM 927 O O . LYS A 1 119 ? 3.102 12.805 18.484 1 95.44 119 LYS A O 1
ATOM 932 N N . LYS A 1 120 ? 1.5 13.164 19.969 1 97.25 120 LYS A N 1
ATOM 933 C CA . LYS A 1 120 ? 0.438 13.414 19 1 97.25 120 LYS A CA 1
ATOM 934 C C . LYS A 1 120 ? 0.302 12.25 18.016 1 97.25 120 LYS A C 1
ATOM 936 O O . LYS A 1 120 ? 0.262 12.453 16.797 1 97.25 120 LYS A O 1
ATOM 941 N N . LEU A 1 121 ? 0.366 11.086 18.609 1 98.31 121 LEU A N 1
ATOM 942 C CA . LEU A 1 121 ? 0.167 9.859 17.844 1 98.31 121 LEU A CA 1
ATOM 943 C C . LEU A 1 121 ? -1.298 9.438 17.859 1 98.31 121 LEU A C 1
ATOM 945 O O . LEU A 1 121 ? -1.975 9.578 18.891 1 98.31 121 LEU A O 1
ATOM 949 N N . ILE A 1 122 ? -1.734 8.977 16.766 1 98.62 122 ILE A N 1
ATOM 950 C CA . ILE A 1 122 ? -3.088 8.453 16.609 1 98.62 122 ILE A CA 1
ATOM 951 C C . ILE A 1 122 ? -3.039 7.059 15.984 1 98.62 122 ILE A C 1
ATOM 953 O O . ILE A 1 122 ? -2.396 6.855 14.953 1 98.62 122 ILE A O 1
ATOM 957 N N . LYS A 1 123 ? -3.652 6.109 16.672 1 98.88 123 LYS A N 1
ATOM 958 C CA . LYS A 1 123 ? -3.861 4.785 16.094 1 98.88 123 LYS A CA 1
ATOM 959 C C . LYS A 1 123 ? -5.262 4.656 15.5 1 98.88 123 LYS A C 1
ATOM 961 O O . LYS A 1 123 ? -6.25 5.004 16.156 1 98.88 123 LYS A O 1
ATOM 966 N N . LEU A 1 124 ? -5.32 4.16 14.266 1 98.94 124 LEU A N 1
ATOM 967 C CA . LEU A 1 124 ? -6.613 4.004 13.609 1 98.94 124 LEU A CA 1
ATOM 968 C C . LEU A 1 124 ? -6.816 2.566 13.141 1 98.94 124 LEU A C 1
ATOM 970 O O . LEU A 1 124 ? -5.883 1.939 12.633 1 98.94 124 LEU A O 1
ATOM 974 N N . ARG A 1 125 ? -7.953 2.016 13.453 1 98.94 125 ARG A N 1
ATOM 975 C CA . ARG A 1 125 ? -8.383 0.814 12.75 1 98.94 125 ARG A CA 1
ATOM 976 C C . ARG A 1 125 ? -8.758 1.133 11.305 1 98.94 125 ARG A C 1
ATOM 978 O O . ARG A 1 125 ? -9.523 2.064 11.047 1 98.94 125 ARG A O 1
ATOM 985 N N . THR A 1 126 ? -8.266 0.413 10.352 1 98.94 126 THR A N 1
ATOM 986 C CA . THR A 1 126 ? -8.445 0.686 8.93 1 98.94 126 THR A CA 1
ATOM 987 C C . THR A 1 126 ? -9.016 -0.537 8.211 1 98.94 126 THR A C 1
ATOM 989 O O . THR A 1 126 ? -8.258 -1.361 7.691 1 98.94 126 THR A O 1
ATOM 992 N N . ASN A 1 127 ? -10.273 -0.714 8.172 1 98.88 127 ASN A N 1
ATOM 993 C CA . ASN A 1 127 ? -10.922 -1.845 7.527 1 98.88 127 ASN A CA 1
ATOM 994 C C . ASN A 1 127 ? -11.562 -1.44 6.199 1 98.88 127 ASN A C 1
ATOM 996 O O . ASN A 1 127 ? -12.117 -0.348 6.082 1 98.88 127 ASN A O 1
ATOM 1000 N N . LEU A 1 128 ? -11.43 -2.297 5.27 1 98.94 128 LEU A N 1
ATOM 1001 C CA . LEU A 1 128 ? -12.109 -2.15 3.99 1 98.94 128 LEU A CA 1
ATOM 1002 C C . LEU A 1 128 ? -13.18 -3.225 3.818 1 98.94 128 LEU A C 1
ATOM 1004 O O . LEU A 1 128 ? -12.914 -4.41 4.027 1 98.94 128 LEU A O 1
ATOM 1008 N N . VAL A 1 129 ? -14.383 -2.816 3.438 1 98.88 129 VAL A N 1
ATOM 1009 C CA . VAL A 1 129 ? -15.484 -3.748 3.234 1 98.88 129 VAL A CA 1
ATOM 1010 C C . VAL A 1 129 ? -16.062 -3.572 1.829 1 98.88 129 VAL A C 1
ATOM 1012 O O . VAL A 1 129 ? -16.062 -2.465 1.288 1 98.88 129 VAL A O 1
ATOM 1015 N N . ASN A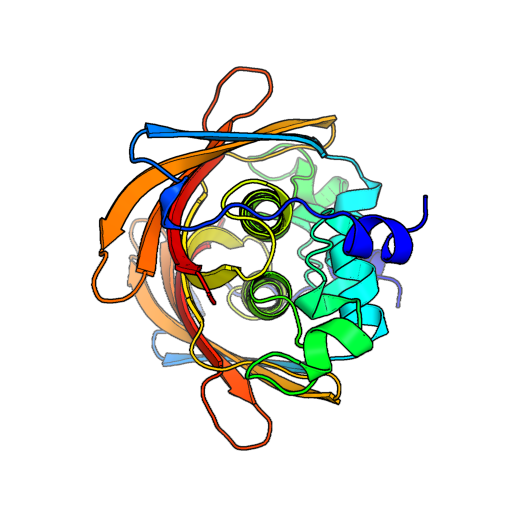 1 130 ? -16.5 -4.652 1.222 1 98.81 130 ASN A N 1
ATOM 1016 C CA . ASN A 1 130 ? -17.094 -4.551 -0.107 1 98.81 130 ASN A CA 1
ATOM 1017 C C . ASN A 1 130 ? -18.609 -4.285 -0.032 1 98.81 130 ASN A C 1
ATOM 1019 O O . ASN A 1 130 ? -19.141 -4.043 1.05 1 98.81 130 ASN A O 1
ATOM 1023 N N . GLN A 1 131 ? -19.281 -4.234 -1.187 1 98.69 131 GLN A N 1
ATOM 1024 C CA . GLN A 1 131 ? -20.688 -3.875 -1.296 1 98.69 131 GLN A CA 1
ATOM 1025 C C . GLN A 1 131 ? -21.578 -4.859 -0.53 1 98.69 131 GLN A C 1
ATOM 1027 O O . GLN A 1 131 ? -22.719 -4.547 -0.193 1 98.69 131 GLN A O 1
ATOM 1032 N N . ASP A 1 132 ? -21.078 -6.023 -0.189 1 98.44 132 ASP A N 1
ATOM 1033 C CA . ASP A 1 132 ? -21.828 -7.039 0.528 1 98.44 132 ASP A CA 1
ATOM 1034 C C . ASP A 1 132 ? -21.547 -6.992 2.025 1 98.44 132 ASP A C 1
ATOM 1036 O O . ASP A 1 132 ? -21.984 -7.863 2.777 1 98.44 132 ASP A O 1
ATOM 1040 N N . GLY A 1 133 ? -20.719 -6.062 2.395 1 98.19 133 GLY A N 1
ATOM 1041 C CA . GLY A 1 133 ? -20.375 -5.926 3.799 1 98.19 133 GLY A CA 1
ATOM 1042 C C . GLY A 1 133 ? -19.266 -6.863 4.234 1 98.19 133 GLY A C 1
ATOM 1043 O O . GLY A 1 133 ? -18.984 -6.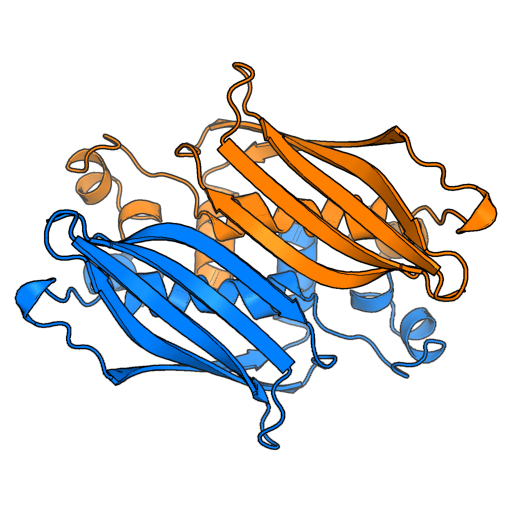988 5.426 1 98.19 133 GLY A O 1
ATOM 1044 N N . LYS A 1 134 ? -18.656 -7.527 3.311 1 98.56 134 LYS A N 1
ATOM 1045 C CA . LYS A 1 134 ? -17.547 -8.438 3.609 1 98.56 134 LYS A CA 1
ATOM 1046 C C . LYS A 1 134 ? -16.25 -7.668 3.77 1 98.56 134 LYS A C 1
ATOM 1048 O O . LYS A 1 134 ? -15.906 -6.828 2.936 1 98.56 134 LYS A O 1
ATOM 1053 N N . VAL A 1 135 ? -15.484 -7.973 4.879 1 98.88 135 VAL A N 1
ATOM 1054 C CA . VAL A 1 135 ? -14.18 -7.367 5.074 1 98.88 135 VAL A CA 1
ATOM 1055 C C . VAL A 1 135 ? -13.188 -7.934 4.059 1 98.88 135 VAL A C 1
ATOM 1057 O O . VAL A 1 135 ? -12.977 -9.148 4 1 98.88 135 VAL A O 1
ATOM 1060 N N . VAL A 1 136 ? -12.586 -7.078 3.275 1 98.88 136 VAL A N 1
ATOM 1061 C CA . VAL A 1 136 ? -11.648 -7.551 2.26 1 98.88 136 VAL A CA 1
ATOM 1062 C C . VAL A 1 136 ? -10.219 -7.258 2.699 1 98.88 136 VAL A C 1
ATOM 1064 O O . VAL A 1 136 ? -9.281 -7.938 2.271 1 98.88 136 VAL A O 1
ATOM 1067 N N . VAL A 1 137 ? -9.984 -6.219 3.463 1 98.88 137 VAL A N 1
ATOM 1068 C CA . VAL A 1 137 ? -8.719 -5.91 4.113 1 98.88 137 VAL A CA 1
ATOM 1069 C C . VAL A 1 137 ? -8.969 -5.469 5.555 1 98.88 137 VAL A C 1
ATOM 1071 O O . VAL A 1 137 ? -9.898 -4.699 5.82 1 98.88 137 VAL A O 1
ATOM 1074 N N . GLU A 1 138 ? -8.18 -5.922 6.387 1 98.81 138 GLU A N 1
ATOM 1075 C CA . GLU A 1 138 ? -8.188 -5.492 7.781 1 98.81 138 GLU A CA 1
ATOM 1076 C C . GLU A 1 138 ? -6.816 -4.984 8.211 1 98.81 138 GLU A C 1
ATOM 1078 O O . GLU A 1 138 ? -5.789 -5.484 7.746 1 98.81 138 GLU A O 1
ATOM 1083 N N . GLY A 1 139 ? -6.824 -3.998 9.125 1 98.81 139 GLY A N 1
ATOM 1084 C CA . GLY A 1 139 ? -5.531 -3.529 9.602 1 98.81 139 GLY A CA 1
ATOM 1085 C C . GLY A 1 139 ? -5.637 -2.355 10.555 1 98.81 139 GLY A C 1
ATOM 1086 O O . GLY A 1 139 ? -6.73 -2.008 11 1 98.81 139 GLY A O 1
ATOM 1087 N N . GLU A 1 140 ? -4.531 -1.854 10.93 1 98.94 140 GLU A N 1
ATOM 1088 C CA . GLU A 1 140 ? -4.371 -0.666 11.758 1 98.94 140 GLU A CA 1
ATOM 1089 C C . GLU A 1 140 ? -3.219 0.205 11.266 1 98.94 140 GLU A C 1
ATOM 1091 O O . GLU A 1 140 ? -2.232 -0.306 10.727 1 98.94 140 GLU A O 1
ATOM 1096 N N . ALA A 1 141 ? -3.365 1.424 11.469 1 98.94 141 ALA A N 1
ATOM 1097 C CA . ALA A 1 141 ? -2.336 2.402 11.117 1 98.94 141 ALA A CA 1
ATOM 1098 C C . ALA A 1 141 ? -1.927 3.223 12.336 1 98.94 141 ALA A C 1
ATOM 1100 O O . ALA A 1 141 ? -2.738 3.463 13.234 1 98.94 141 ALA A O 1
ATOM 1101 N N . MET A 1 142 ? -0.72 3.588 12.391 1 98.88 142 MET A N 1
ATOM 1102 C CA . MET A 1 142 ? -0.218 4.617 13.297 1 98.88 142 MET A CA 1
ATOM 1103 C C . MET A 1 142 ? 0.202 5.863 12.531 1 98.88 142 MET A C 1
ATOM 1105 O O . MET A 1 142 ? 0.943 5.77 11.547 1 98.88 142 MET A O 1
ATOM 1109 N N . VAL A 1 143 ? -0.296 6.977 12.961 1 98.38 143 VAL A N 1
ATOM 1110 C CA . VAL A 1 143 ? 0.075 8.227 12.312 1 98.38 143 VAL A CA 1
ATOM 1111 C C . VAL A 1 143 ? 0.462 9.266 13.367 1 98.38 143 VAL A C 1
ATOM 1113 O O . VAL A 1 143 ? 0.156 9.102 14.547 1 98.38 143 VAL A O 1
ATOM 1116 N N . MET A 1 144 ? 1.152 10.25 12.914 1 97 144 MET A N 1
ATOM 1117 C CA . MET A 1 144 ? 1.527 11.391 13.742 1 97 144 MET A CA 1
ATOM 1118 C C . MET A 1 144 ? 0.989 12.688 13.156 1 97 144 MET A C 1
ATOM 1120 O O . MET A 1 144 ? 1.083 12.922 11.953 1 97 144 MET A O 1
ATOM 1124 N N . LYS A 1 145 ? 0.389 13.445 13.961 1 94.75 145 LYS A N 1
ATOM 1125 C CA . LYS A 1 145 ? -0.058 14.773 13.555 1 94.75 145 LYS A CA 1
ATOM 1126 C C . LYS A 1 145 ? 1.057 15.805 13.719 1 94.75 145 LYS A C 1
ATOM 1128 O O . LYS A 1 145 ? 1.57 16 14.82 1 94.75 145 LYS A O 1
ATOM 1133 N N . MET A 1 146 ? 1.337 16.391 12.5 1 86.12 146 MET A N 1
ATOM 1134 C CA . MET A 1 146 ? 2.369 17.422 12.531 1 86.12 146 MET A CA 1
ATOM 1135 C C . MET A 1 146 ? 1.771 18.781 12.883 1 86.12 146 MET A C 1
ATOM 1137 O O . MET A 1 146 ? 0.886 19.281 12.18 1 86.12 146 MET A O 1
ATOM 1141 N N . GLU A 1 147 ? 1.619 19.141 14.055 1 76.44 147 GLU A N 1
ATOM 1142 C CA . GLU A 1 147 ? 1.146 20.469 14.414 1 76.44 147 GLU A CA 1
ATOM 1143 C C . GLU A 1 147 ? 2.178 21.203 15.258 1 76.44 147 GLU A C 1
ATOM 1145 O O . GLU A 1 147 ? 3.018 20.578 15.914 1 76.44 147 GLU A O 1
ATOM 1150 N N . MET B 1 1 ? 7.562 -3.533 -24.562 1 73.81 1 MET B N 1
ATOM 1151 C CA . MET B 1 1 ? 6.492 -4.496 -24.328 1 73.81 1 MET B CA 1
ATOM 1152 C C . MET B 1 1 ? 5.398 -3.898 -23.453 1 73.81 1 MET B C 1
ATOM 1154 O O . MET B 1 1 ? 5.688 -3.166 -22.5 1 73.81 1 MET B O 1
ATOM 1158 N N . ASN B 1 2 ? 4.172 -4.059 -23.859 1 92.56 2 ASN B N 1
ATOM 1159 C CA . ASN B 1 2 ? 3.109 -3.494 -23.031 1 92.56 2 ASN B CA 1
ATOM 1160 C C . ASN B 1 2 ? 2.85 -4.348 -21.797 1 92.56 2 ASN B C 1
ATOM 1162 O O . ASN B 1 2 ? 3.371 -5.457 -21.688 1 92.56 2 ASN B O 1
ATOM 1166 N N . ILE B 1 3 ? 2.24 -3.932 -20.797 1 93.94 3 ILE B N 1
ATOM 1167 C CA . ILE B 1 3 ? 2.078 -4.559 -19.484 1 93.94 3 ILE B CA 1
ATOM 1168 C C . ILE B 1 3 ? 1.381 -5.906 -19.641 1 93.94 3 ILE B C 1
ATOM 1170 O O . ILE B 1 3 ? 1.613 -6.828 -18.859 1 93.94 3 ILE B O 1
ATOM 1174 N N . TYR B 1 4 ? 0.57 -6.109 -20.625 1 95.38 4 TYR B N 1
ATOM 1175 C CA . TYR B 1 4 ? -0.137 -7.363 -20.859 1 95.38 4 TYR B CA 1
ATOM 1176 C C . TYR B 1 4 ? 0.815 -8.445 -21.359 1 95.38 4 TYR B C 1
ATOM 1178 O O . TYR B 1 4 ? 0.708 -9.609 -20.953 1 95.38 4 TYR B O 1
ATOM 1186 N N . GLU B 1 5 ? 1.665 -8.047 -22.25 1 94.25 5 GLU B N 1
ATOM 1187 C CA . GLU B 1 5 ? 2.689 -8.977 -22.719 1 94.25 5 GLU B CA 1
ATOM 1188 C C . GLU B 1 5 ? 3.633 -9.375 -21.594 1 94.25 5 GLU B C 1
ATOM 1190 O O . GLU B 1 5 ? 4.004 -10.539 -21.453 1 94.25 5 GLU B O 1
ATOM 1195 N N . LYS B 1 6 ? 4.027 -8.469 -20.812 1 95.44 6 LYS B N 1
ATOM 1196 C CA . LYS B 1 6 ? 4.891 -8.75 -19.672 1 95.44 6 LYS B CA 1
ATOM 1197 C C . LYS B 1 6 ? 4.23 -9.727 -18.703 1 95.44 6 LYS B C 1
ATOM 1199 O O . LYS B 1 6 ? 4.895 -10.609 -18.141 1 95.44 6 LYS B O 1
ATOM 1204 N N . ALA B 1 7 ? 2.924 -9.484 -18.484 1 96.12 7 ALA B N 1
ATOM 1205 C CA . ALA B 1 7 ? 2.172 -10.336 -17.562 1 96.12 7 ALA B CA 1
ATOM 1206 C C . ALA B 1 7 ? 2.268 -11.805 -17.969 1 96.12 7 ALA B C 1
ATOM 1208 O O . ALA B 1 7 ? 2.305 -12.695 -17.125 1 96.12 7 ALA B O 1
ATOM 1209 N N . LYS B 1 8 ? 2.426 -12.094 -19.219 1 93.31 8 LYS B N 1
ATOM 1210 C CA . LYS B 1 8 ? 2.467 -13.461 -19.734 1 93.31 8 LYS B CA 1
ATOM 1211 C C . LYS B 1 8 ? 3.834 -14.094 -19.5 1 93.31 8 LYS B C 1
ATOM 1213 O O . LYS B 1 8 ? 3.992 -15.312 -19.625 1 93.31 8 LYS B O 1
ATOM 1218 N N . HIS B 1 9 ? 4.754 -13.25 -19.109 1 92.88 9 HIS B N 1
ATOM 1219 C CA . HIS B 1 9 ? 6.117 -13.75 -19.016 1 92.88 9 HIS B CA 1
ATOM 1220 C C . HIS B 1 9 ? 6.641 -13.656 -17.594 1 92.88 9 HIS B C 1
ATOM 1222 O O . HIS B 1 9 ? 7.844 -13.789 -17.359 1 92.88 9 HIS B O 1
ATOM 1228 N N . VAL B 1 10 ? 5.809 -13.344 -16.641 1 94.06 10 VAL B N 1
ATOM 1229 C CA . VAL B 1 10 ? 6.242 -13.281 -15.258 1 94.06 10 VAL B CA 1
ATOM 1230 C C . VAL B 1 10 ? 6.789 -14.633 -14.812 1 94.06 10 VAL B C 1
ATOM 1232 O O . VAL B 1 10 ? 6.191 -15.672 -15.102 1 94.06 10 VAL B O 1
ATOM 1235 N N . VAL B 1 11 ? 7.879 -14.562 -14.164 1 86.62 11 VAL B N 1
ATOM 1236 C CA . VAL B 1 11 ? 8.547 -15.781 -13.727 1 86.62 11 VAL B CA 1
ATOM 1237 C C . VAL B 1 11 ? 7.672 -16.516 -12.703 1 86.62 11 VAL B C 1
ATOM 1239 O O . VAL B 1 11 ? 6.934 -15.875 -11.945 1 86.62 11 VAL B O 1
ATOM 1242 N N . GLU B 1 12 ? 7.707 -17.75 -12.695 1 86.75 12 GLU B N 1
ATOM 1243 C CA . GLU B 1 12 ? 7.09 -18.609 -11.695 1 86.75 12 GLU B CA 1
ATOM 1244 C C . GLU B 1 12 ? 8.117 -19.531 -11.039 1 86.75 12 GLU B C 1
ATOM 1246 O O . GLU B 1 12 ? 8.867 -20.219 -11.734 1 86.75 12 GLU B O 1
ATOM 1251 N N . ARG B 1 13 ? 8.164 -19.375 -9.758 1 92.31 13 ARG B N 1
ATOM 1252 C CA . ARG B 1 13 ? 8.977 -20.312 -9 1 92.31 13 ARG B CA 1
ATOM 1253 C C . ARG B 1 13 ? 8.102 -21.328 -8.266 1 92.31 13 ARG B C 1
ATOM 1255 O O . ARG B 1 13 ? 7.129 -20.953 -7.609 1 92.31 13 ARG B O 1
ATOM 1262 N N . SER B 1 14 ? 8.469 -22.578 -8.375 1 94.44 14 SER B N 1
ATOM 1263 C CA . SER B 1 14 ? 7.742 -23.562 -7.578 1 94.44 14 SER B CA 1
ATOM 1264 C C . SER B 1 14 ? 8.078 -23.422 -6.098 1 94.44 14 SER B C 1
ATOM 1266 O O . SER B 1 14 ? 9.18 -23.016 -5.738 1 94.44 14 SER B O 1
ATOM 1268 N N . TYR B 1 15 ? 7.129 -23.703 -5.305 1 96.69 15 TYR B N 1
ATOM 1269 C CA . TYR B 1 15 ? 7.34 -23.641 -3.863 1 96.69 15 TYR B CA 1
ATOM 1270 C C . TYR B 1 15 ? 8.57 -24.438 -3.453 1 96.69 15 TYR B C 1
ATOM 1272 O O . TYR B 1 15 ? 9.359 -23.984 -2.623 1 96.69 15 TYR B O 1
ATOM 1280 N N . ALA B 1 16 ? 8.695 -25.594 -4.066 1 96.38 16 ALA B N 1
ATOM 1281 C CA . ALA B 1 16 ? 9.781 -26.516 -3.723 1 96.38 16 ALA B CA 1
ATOM 1282 C C . ALA B 1 16 ? 11.141 -25.891 -4.059 1 96.38 16 ALA B C 1
ATOM 1284 O O . ALA B 1 16 ? 12.148 -26.219 -3.43 1 96.38 16 ALA B O 1
ATOM 1285 N N . ASP B 1 17 ? 11.188 -24.984 -5.012 1 96.69 17 ASP B N 1
ATOM 1286 C CA . ASP B 1 17 ? 12.438 -24.391 -5.473 1 96.69 17 ASP B CA 1
ATOM 1287 C C . ASP B 1 17 ? 12.766 -23.125 -4.691 1 96.69 17 ASP B C 1
ATOM 1289 O O . ASP B 1 17 ? 13.82 -22.516 -4.895 1 96.69 17 ASP B O 1
ATOM 1293 N N . ILE B 1 18 ? 11.867 -22.656 -3.875 1 97.62 18 ILE B N 1
ATOM 1294 C CA . ILE B 1 18 ? 12.086 -21.484 -3.035 1 97.62 18 ILE B CA 1
ATOM 1295 C C . ILE B 1 18 ? 12.68 -21.922 -1.694 1 97.62 18 ILE B C 1
ATOM 1297 O O . ILE B 1 18 ? 12.164 -22.828 -1.046 1 97.62 18 ILE B O 1
ATOM 1301 N N . ASN B 1 19 ? 13.742 -21.281 -1.288 1 98.5 19 ASN B N 1
ATOM 1302 C CA . ASN B 1 19 ? 14.438 -21.641 -0.052 1 98.5 19 ASN B CA 1
ATOM 1303 C C . ASN B 1 19 ? 14.555 -20.438 0.883 1 98.5 19 ASN B C 1
ATOM 1305 O O . ASN B 1 19 ? 14.617 -19.297 0.429 1 98.5 19 ASN B O 1
ATOM 1309 N N . ILE B 1 20 ? 14.555 -20.766 2.195 1 98.69 20 ILE B N 1
ATOM 1310 C CA . ILE B 1 20 ? 14.859 -19.719 3.172 1 98.69 20 ILE B CA 1
ATOM 1311 C C . ILE B 1 20 ? 16.203 -19.078 2.832 1 98.69 20 ILE B C 1
ATOM 1313 O O . ILE B 1 20 ? 17.188 -19.781 2.545 1 98.69 20 ILE B O 1
ATOM 1317 N N . GLY B 1 21 ? 16.266 -17.781 2.738 1 98.75 21 GLY B N 1
ATOM 1318 C CA . GLY B 1 21 ? 17.484 -17.062 2.387 1 98.75 21 GLY B CA 1
ATOM 1319 C C . GLY B 1 21 ? 17.484 -16.547 0.963 1 98.75 21 GLY B C 1
ATOM 1320 O O . GLY B 1 21 ? 18.297 -15.688 0.607 1 98.75 21 GLY B O 1
ATOM 1321 N N . ASP B 1 22 ? 16.609 -17.109 0.104 1 98.81 22 ASP B N 1
ATOM 1322 C CA . ASP B 1 22 ? 16.469 -16.562 -1.245 1 98.81 22 ASP B CA 1
ATOM 1323 C C . ASP B 1 22 ? 16.125 -15.078 -1.21 1 98.81 22 ASP B C 1
ATOM 1325 O O . ASP B 1 22 ? 15.359 -14.633 -0.348 1 98.81 22 ASP B O 1
ATOM 1329 N N . ILE B 1 23 ? 16.656 -14.312 -2.166 1 98.69 23 ILE B N 1
ATOM 1330 C CA . ILE B 1 23 ? 16.453 -12.867 -2.217 1 98.69 23 ILE B CA 1
ATOM 1331 C C . ILE B 1 23 ? 16.078 -12.453 -3.639 1 98.69 23 ILE B C 1
ATOM 1333 O O . ILE B 1 23 ? 16.609 -13.008 -4.609 1 98.69 23 ILE B O 1
ATOM 1337 N N . ALA B 1 24 ? 15.227 -11.523 -3.771 1 98.5 24 ALA B N 1
ATOM 1338 C CA . ALA B 1 24 ? 14.938 -10.797 -5.008 1 98.5 24 ALA B CA 1
ATOM 1339 C C . ALA B 1 24 ? 14.789 -9.305 -4.742 1 98.5 24 ALA B C 1
ATOM 1341 O O . ALA B 1 24 ? 14.484 -8.891 -3.619 1 98.5 24 ALA B O 1
ATOM 1342 N N . GLU B 1 25 ? 15.07 -8.523 -5.746 1 98.44 25 GLU B N 1
ATOM 1343 C CA . GLU B 1 25 ? 14.961 -7.074 -5.562 1 98.44 25 GLU B CA 1
ATOM 1344 C C . GLU B 1 25 ? 14.586 -6.379 -6.867 1 98.44 25 GLU B C 1
ATOM 1346 O O . GLU B 1 25 ? 14.781 -6.934 -7.953 1 98.44 25 GLU B O 1
ATOM 1351 N N . ILE B 1 26 ? 14.047 -5.25 -6.793 1 98.38 26 ILE B N 1
ATOM 1352 C CA . ILE B 1 26 ? 13.867 -4.324 -7.906 1 98.38 26 ILE B CA 1
ATOM 1353 C C . ILE B 1 26 ? 14.359 -2.936 -7.5 1 98.38 26 ILE B C 1
ATOM 1355 O O . ILE B 1 26 ? 14.469 -2.631 -6.312 1 98.38 26 ILE B O 1
ATOM 1359 N N . VAL B 1 27 ? 14.703 -2.154 -8.461 1 98.75 27 VAL B N 1
ATOM 1360 C CA . VAL B 1 27 ? 15.188 -0.797 -8.234 1 98.75 27 VAL B CA 1
ATOM 1361 C C . VAL B 1 27 ? 14.297 0.2 -8.969 1 98.75 27 VAL B C 1
ATOM 1363 O O . VAL B 1 27 ? 13.945 -0.012 -10.133 1 98.75 27 VAL B O 1
ATOM 1366 N N . LYS B 1 28 ? 13.883 1.244 -8.297 1 98.62 28 LYS B N 1
ATOM 1367 C CA . LYS B 1 28 ? 13 2.264 -8.852 1 98.62 28 LYS B CA 1
ATOM 1368 C C . LYS B 1 28 ? 13.422 3.662 -8.414 1 98.62 28 LYS B C 1
ATOM 1370 O O . LYS B 1 28 ? 13.625 3.906 -7.219 1 98.62 28 LYS B O 1
ATOM 1375 N N . THR B 1 29 ? 13.609 4.543 -9.312 1 98.88 29 THR B N 1
ATOM 1376 C CA . THR B 1 29 ? 13.75 5.957 -8.977 1 98.88 29 THR B CA 1
ATOM 1377 C C . THR B 1 29 ? 12.391 6.652 -8.961 1 98.88 29 THR B C 1
ATOM 1379 O O . THR B 1 29 ? 11.648 6.59 -9.938 1 98.88 29 THR B O 1
ATOM 1382 N N . ILE B 1 30 ? 12.094 7.301 -7.883 1 98.88 30 ILE B N 1
ATOM 1383 C CA . ILE B 1 30 ? 10.797 7.953 -7.711 1 98.88 30 ILE B CA 1
ATOM 1384 C C . ILE B 1 30 ? 10.781 9.273 -8.484 1 98.88 30 ILE B C 1
ATOM 1386 O O . ILE B 1 30 ? 11.664 10.109 -8.312 1 98.88 30 ILE B O 1
ATOM 1390 N N . THR B 1 31 ? 9.766 9.43 -9.305 1 98.81 31 THR B N 1
ATOM 1391 C CA . THR B 1 31 ? 9.641 10.648 -10.094 1 98.81 31 THR B CA 1
ATOM 1392 C C . THR B 1 31 ? 8.398 11.438 -9.68 1 98.81 31 THR B C 1
ATOM 1394 O O . THR B 1 31 ? 7.547 10.914 -8.961 1 98.81 31 THR B O 1
ATOM 1397 N N . ASP B 1 32 ? 8.398 12.688 -10.125 1 98.44 32 ASP B N 1
ATOM 1398 C CA . ASP B 1 32 ? 7.199 13.492 -9.945 1 98.44 32 ASP B CA 1
ATOM 1399 C C . ASP B 1 32 ? 5.98 12.82 -10.578 1 98.44 32 ASP B C 1
ATOM 1401 O O . ASP B 1 32 ? 4.883 12.867 -10.023 1 98.44 32 ASP B O 1
ATOM 1405 N N . GLU B 1 33 ? 6.156 12.211 -11.742 1 98.44 33 GLU B N 1
ATOM 1406 C CA . GLU B 1 33 ? 5.07 11.539 -12.453 1 98.44 33 GLU B CA 1
ATOM 1407 C C . GLU B 1 33 ? 4.504 10.391 -11.625 1 98.44 33 GLU B C 1
ATOM 1409 O O . GLU B 1 33 ? 3.297 10.133 -11.648 1 98.44 33 GLU B O 1
ATOM 1414 N N . ASP B 1 34 ? 5.359 9.68 -10.914 1 98.81 34 ASP B N 1
ATOM 1415 C CA . ASP B 1 34 ? 4.906 8.594 -10.047 1 98.81 34 ASP B CA 1
ATOM 1416 C C . ASP B 1 34 ? 3.971 9.109 -8.961 1 98.81 34 ASP B C 1
ATOM 1418 O O . ASP B 1 34 ? 2.918 8.523 -8.703 1 98.81 34 ASP B O 1
ATOM 1422 N N . ILE B 1 35 ? 4.371 10.211 -8.305 1 98.75 35 ILE B N 1
ATOM 1423 C CA . ILE B 1 35 ? 3.617 10.805 -7.207 1 98.75 35 ILE B CA 1
ATOM 1424 C C . ILE B 1 35 ? 2.262 11.289 -7.715 1 98.75 35 ILE B C 1
ATOM 1426 O O . ILE B 1 35 ? 1.228 11.016 -7.105 1 98.75 35 ILE B O 1
ATOM 1430 N N . VAL B 1 36 ? 2.271 11.914 -8.867 1 98.62 36 VAL B N 1
ATOM 1431 C CA . VAL B 1 36 ? 1.054 12.453 -9.461 1 98.62 36 VAL B CA 1
ATOM 1432 C C . VAL B 1 36 ? 0.133 11.305 -9.875 1 98.62 36 VAL B C 1
ATOM 1434 O O . VAL B 1 36 ? -1.075 11.352 -9.633 1 98.62 36 VAL B O 1
ATOM 1437 N N . ALA B 1 37 ? 0.673 10.289 -10.508 1 98.75 37 ALA B N 1
ATOM 1438 C CA . ALA B 1 37 ? -0.111 9.133 -10.93 1 98.75 37 ALA B CA 1
ATOM 1439 C C . ALA B 1 37 ? -0.758 8.438 -9.734 1 98.75 37 ALA B C 1
ATOM 1441 O O . ALA B 1 37 ? -1.921 8.031 -9.797 1 98.75 37 ALA B O 1
ATOM 1442 N N . PHE B 1 38 ? -0.008 8.32 -8.617 1 98.88 38 PHE B N 1
ATOM 1443 C CA . PHE B 1 38 ? -0.547 7.684 -7.422 1 98.88 38 PHE B CA 1
ATOM 1444 C C . PHE B 1 38 ? -1.686 8.508 -6.836 1 98.88 38 PHE B C 1
ATOM 1446 O O . PHE B 1 38 ? -2.721 7.961 -6.445 1 98.88 38 PHE B O 1
ATOM 1453 N N . ALA B 1 39 ? -1.457 9.797 -6.793 1 98.75 39 ALA B N 1
ATOM 1454 C CA . ALA B 1 39 ? -2.486 10.695 -6.277 1 98.75 39 ALA B CA 1
ATOM 1455 C C . ALA B 1 39 ? -3.758 10.609 -7.113 1 98.75 39 ALA B C 1
ATOM 1457 O O . ALA B 1 39 ? -4.867 10.586 -6.57 1 98.75 39 ALA B O 1
ATOM 1458 N N . ARG B 1 40 ? -3.617 10.562 -8.422 1 98.31 40 ARG B N 1
ATOM 1459 C CA . ARG B 1 40 ? -4.77 10.461 -9.312 1 98.31 40 ARG B CA 1
ATOM 1460 C C . ARG B 1 40 ? -5.488 9.125 -9.125 1 98.31 40 ARG B C 1
ATOM 1462 O O . ARG B 1 40 ? -6.719 9.07 -9.125 1 98.31 40 ARG B O 1
ATOM 1469 N N . LEU B 1 41 ? -4.738 8.133 -8.977 1 98.56 41 LEU B N 1
ATOM 1470 C CA . LEU B 1 41 ? -5.273 6.777 -8.859 1 98.56 41 LEU B CA 1
ATOM 1471 C C . LEU B 1 41 ? -6.023 6.598 -7.547 1 98.56 41 LEU B C 1
ATOM 1473 O O . LEU B 1 41 ? -7.113 6.023 -7.523 1 98.56 41 LEU B O 1
ATOM 1477 N N . THR B 1 42 ? -5.516 7.121 -6.441 1 98.38 42 THR B N 1
ATOM 1478 C CA . THR B 1 42 ? -6.035 6.785 -5.121 1 98.38 42 THR B CA 1
ATOM 1479 C C . THR B 1 42 ? -6.895 7.922 -4.574 1 98.38 42 THR B C 1
ATOM 1481 O O . THR B 1 42 ? -7.738 7.707 -3.701 1 98.38 42 THR B O 1
ATOM 1484 N N . GLY B 1 43 ? -6.531 9.148 -5.016 1 97.69 43 GLY B N 1
ATOM 1485 C CA . GLY B 1 43 ? -7.191 10.32 -4.461 1 97.69 43 GLY B CA 1
ATOM 1486 C C . GLY B 1 43 ? -6.453 10.914 -3.275 1 97.69 43 GLY B C 1
ATOM 1487 O O . GLY B 1 43 ? -6.926 11.875 -2.662 1 97.69 43 GLY B O 1
ATOM 1488 N N . ASP B 1 44 ? -5.34 10.305 -2.879 1 97.88 44 ASP B N 1
ATOM 1489 C CA . ASP B 1 44 ? -4.543 10.891 -1.807 1 97.88 44 ASP B CA 1
ATOM 1490 C C . ASP B 1 44 ? -3.822 12.148 -2.281 1 97.88 44 ASP B C 1
ATOM 1492 O O . ASP B 1 44 ? -2.684 12.078 -2.75 1 97.88 44 ASP B O 1
ATOM 1496 N N . VAL B 1 45 ? -4.465 13.273 -2.014 1 98 45 VAL B N 1
ATOM 1497 C CA . VAL B 1 45 ? -3.951 14.547 -2.498 1 98 45 VAL B CA 1
ATOM 1498 C C . VAL B 1 45 ? -3.43 15.375 -1.326 1 98 45 VAL B C 1
ATOM 1500 O O . VAL B 1 45 ? -3.504 16.609 -1.346 1 98 45 VAL B O 1
ATOM 1503 N N . ASN B 1 46 ? -3.037 14.719 -0.229 1 96.94 46 ASN B N 1
ATOM 1504 C CA . ASN B 1 46 ? -2.352 15.445 0.837 1 96.94 46 ASN B CA 1
ATOM 1505 C C . ASN B 1 46 ? -1.303 16.406 0.279 1 96.94 46 ASN B C 1
ATOM 1507 O O . ASN B 1 46 ? -0.456 16 -0.522 1 96.94 46 ASN B O 1
ATOM 1511 N N . PRO B 1 47 ? -1.383 17.641 0.652 1 96.5 47 PRO B N 1
ATOM 1512 C CA . PRO B 1 47 ? -0.533 18.641 0.006 1 96.5 47 PRO B CA 1
ATOM 1513 C C . PRO B 1 47 ? 0.956 18.375 0.218 1 96.5 47 PRO B C 1
ATOM 1515 O O . PRO B 1 47 ? 1.789 18.859 -0.551 1 96.5 47 PRO B O 1
ATOM 1518 N N . ILE B 1 48 ? 1.367 17.578 1.163 1 95.94 48 ILE B N 1
ATOM 1519 C CA . ILE B 1 48 ? 2.771 17.25 1.392 1 95.94 48 ILE B CA 1
ATOM 1520 C C . ILE B 1 48 ? 3.334 16.516 0.182 1 95.94 48 ILE B C 1
ATOM 1522 O O . ILE B 1 48 ? 4.547 16.484 -0.033 1 95.94 48 ILE B O 1
ATOM 1526 N N . HIS B 1 49 ? 2.475 15.906 -0.616 1 97.88 49 HIS B N 1
ATOM 1527 C CA . HIS B 1 49 ? 2.906 15.117 -1.768 1 97.88 49 HIS B CA 1
ATOM 1528 C C . HIS B 1 49 ? 2.844 15.945 -3.049 1 97.88 49 HIS B C 1
ATOM 1530 O O . HIS B 1 49 ? 3.502 15.609 -4.039 1 97.88 49 HIS B O 1
ATOM 1536 N N . LEU B 1 50 ? 2.045 17.062 -3.084 1 98 50 LEU B N 1
ATOM 1537 C CA . LEU B 1 50 ? 1.702 17.641 -4.375 1 98 50 LEU B CA 1
ATOM 1538 C C . LEU B 1 50 ? 2.008 19.125 -4.395 1 98 50 LEU B C 1
ATOM 1540 O O . LEU B 1 50 ? 2.227 19.719 -5.461 1 98 50 LEU B O 1
ATOM 1544 N N . ASP B 1 51 ? 1.919 19.781 -3.25 1 96.88 51 ASP B N 1
ATOM 1545 C CA . ASP B 1 51 ? 2.041 21.234 -3.154 1 96.88 51 ASP B CA 1
ATOM 1546 C C . ASP B 1 51 ? 3.439 21.641 -2.691 1 96.88 51 ASP B C 1
ATOM 1548 O O . ASP B 1 51 ? 3.729 21.625 -1.493 1 96.88 51 ASP B O 1
ATOM 1552 N N . GLU B 1 52 ? 4.219 22.078 -3.631 1 96.44 52 GLU B N 1
ATOM 1553 C CA . GLU B 1 52 ? 5.609 22.406 -3.34 1 96.44 52 GLU B CA 1
ATOM 1554 C C . GLU B 1 52 ? 5.699 23.5 -2.279 1 96.44 52 GLU B C 1
ATOM 1556 O O . GLU B 1 52 ? 6.539 23.438 -1.38 1 96.44 52 GLU B O 1
ATOM 1561 N N . GLU B 1 53 ? 4.926 24.531 -2.404 1 95.94 53 GLU B N 1
ATOM 1562 C CA . GLU B 1 53 ? 4.965 25.641 -1.451 1 95.94 53 GLU B CA 1
ATOM 1563 C C . GLU B 1 53 ? 4.598 25.172 -0.046 1 95.94 53 GLU B C 1
ATOM 1565 O O . GLU B 1 53 ? 5.23 25.562 0.933 1 95.94 53 GLU B O 1
ATOM 1570 N N . PHE B 1 54 ? 3.604 24.359 0.051 1 94.69 54 PHE B N 1
ATOM 1571 C CA . PHE B 1 54 ? 3.229 23.781 1.338 1 94.69 54 PHE B CA 1
ATOM 1572 C C . PHE B 1 54 ? 4.348 22.906 1.888 1 94.69 54 PHE B C 1
ATOM 1574 O O . PHE B 1 54 ? 4.734 23.047 3.049 1 94.69 54 PHE B O 1
ATOM 1581 N N . ALA B 1 55 ? 4.809 22 1.092 1 94.94 55 ALA B N 1
ATOM 1582 C CA . ALA B 1 55 ? 5.793 21 1.508 1 94.94 55 ALA B CA 1
ATOM 1583 C C . ALA B 1 55 ? 7.082 21.672 1.978 1 94.94 55 ALA B C 1
ATOM 1585 O O . ALA B 1 55 ? 7.75 21.172 2.889 1 94.94 55 ALA B O 1
ATOM 1586 N N . LYS B 1 56 ? 7.445 22.812 1.384 1 96.25 56 LYS B N 1
ATOM 1587 C CA . LYS B 1 56 ? 8.648 23.562 1.759 1 96.25 56 LYS B CA 1
ATOM 1588 C C . LYS B 1 56 ? 8.57 24.031 3.211 1 96.25 56 LYS B C 1
ATOM 1590 O O . LYS B 1 56 ? 9.602 24.234 3.854 1 96.25 56 LYS B O 1
ATOM 1595 N N . GLN B 1 57 ? 7.41 24.156 3.693 1 93.75 57 GLN B N 1
ATOM 1596 C CA . GLN B 1 57 ? 7.207 24.688 5.039 1 93.75 57 GLN B CA 1
ATOM 1597 C C . GLN B 1 57 ? 7.164 23.578 6.07 1 93.75 57 GLN B C 1
ATOM 1599 O O . GLN B 1 57 ? 7.109 23.828 7.277 1 93.75 57 GLN B O 1
ATOM 1604 N N . THR B 1 58 ? 7.113 22.391 5.625 1 92.06 58 THR B N 1
ATOM 1605 C CA . THR B 1 58 ? 7.109 21.25 6.531 1 92.06 58 THR B CA 1
ATOM 1606 C C . THR B 1 58 ? 8.531 20.891 6.957 1 92.06 58 THR B C 1
ATOM 1608 O O . THR B 1 58 ? 9.492 21.5 6.492 1 92.06 58 THR B O 1
ATOM 1611 N N . PHE B 1 59 ? 8.633 19.906 7.84 1 91.44 59 PHE B N 1
ATOM 1612 C CA . PHE B 1 59 ? 9.914 19.422 8.336 1 91.44 59 PHE B CA 1
ATOM 1613 C C . PHE B 1 59 ? 10.727 18.797 7.207 1 91.44 59 PHE B C 1
ATOM 1615 O O . PHE B 1 59 ? 11.953 18.734 7.281 1 91.44 59 PHE B O 1
ATOM 1622 N N . PHE B 1 60 ? 10.078 18.469 6.125 1 93.56 60 PHE B N 1
ATOM 1623 C CA . PHE B 1 60 ? 10.727 17.75 5.047 1 93.56 60 PHE B CA 1
ATOM 1624 C C . PHE B 1 60 ? 11.344 18.703 4.039 1 93.56 60 PHE B C 1
ATOM 1626 O O . PHE B 1 60 ? 12.141 18.297 3.188 1 93.56 60 PHE B O 1
ATOM 1633 N N . LYS B 1 61 ? 10.938 19.984 4.059 1 95.88 61 LYS B N 1
ATOM 1634 C CA . LYS B 1 61 ? 11.484 21.062 3.236 1 95.88 61 LYS B CA 1
ATOM 1635 C C . LYS B 1 61 ? 11.344 20.734 1.751 1 95.88 61 LYS B C 1
ATOM 1637 O O . LYS B 1 61 ? 12.25 21.016 0.965 1 95.88 61 LYS B O 1
ATOM 1642 N N . GLY B 1 62 ? 10.312 20.078 1.354 1 96.56 62 GLY B N 1
ATOM 1643 C CA . GLY B 1 62 ? 9.977 19.703 -0.008 1 96.56 62 GLY B CA 1
ATOM 1644 C C . GLY B 1 62 ? 8.977 18.547 -0.079 1 96.56 62 GLY B C 1
ATOM 1645 O O . GLY B 1 62 ? 8.68 17.922 0.934 1 96.56 62 GLY B O 1
ATOM 1646 N N . ARG B 1 63 ? 8.461 18.328 -1.266 1 97.38 63 ARG B N 1
ATOM 1647 C CA . ARG B 1 63 ? 7.484 17.266 -1.465 1 97.38 63 ARG B CA 1
ATOM 1648 C C . ARG B 1 63 ? 8.109 15.898 -1.219 1 97.38 63 ARG B C 1
ATOM 1650 O O . ARG B 1 63 ? 9.281 15.672 -1.542 1 97.38 63 ARG B O 1
ATOM 1657 N N . ILE B 1 64 ? 7.363 14.984 -0.694 1 97.88 64 ILE B N 1
ATOM 1658 C CA . ILE B 1 64 ? 7.801 13.609 -0.477 1 97.88 64 ILE B CA 1
ATOM 1659 C C . ILE B 1 64 ? 6.812 12.648 -1.133 1 97.88 64 ILE B C 1
ATOM 1661 O O . ILE B 1 64 ? 5.66 13.008 -1.386 1 97.88 64 ILE B O 1
ATOM 1665 N N . ALA B 1 65 ? 7.254 11.484 -1.455 1 98.56 65 ALA B N 1
ATOM 1666 C CA . ALA B 1 65 ? 6.402 10.438 -2.027 1 98.56 65 ALA B CA 1
ATOM 1667 C C . ALA B 1 65 ? 5.434 9.891 -0.984 1 98.56 65 ALA B C 1
ATOM 1669 O O . ALA B 1 65 ? 5.73 9.898 0.213 1 98.56 65 ALA B O 1
ATOM 1670 N N . HIS B 1 66 ? 4.297 9.484 -1.451 1 98.56 66 HIS B N 1
ATOM 1671 C CA . HIS B 1 66 ? 3.395 8.766 -0.564 1 98.56 66 HIS B CA 1
ATOM 1672 C C . HIS B 1 66 ? 4.062 7.516 0.001 1 98.56 66 HIS B C 1
ATOM 1674 O O . HIS B 1 66 ? 4.672 6.738 -0.742 1 98.56 66 HIS B O 1
ATOM 1680 N N . GLY B 1 67 ? 3.891 7.281 1.321 1 98.44 67 GLY B N 1
ATOM 1681 C CA . GLY B 1 67 ? 4.375 6.035 1.898 1 98.44 67 GLY B CA 1
ATOM 1682 C C . GLY B 1 67 ? 3.83 4.805 1.204 1 98.44 67 GLY B C 1
ATOM 1683 O O . GLY B 1 67 ? 4.578 3.869 0.907 1 98.44 67 GLY B O 1
ATOM 1684 N N . MET B 1 68 ? 2.564 4.816 0.88 1 98.69 68 MET B N 1
ATOM 1685 C CA . MET B 1 68 ? 1.918 3.65 0.282 1 98.69 68 MET B CA 1
ATOM 1686 C C . MET B 1 68 ? 2.297 3.514 -1.189 1 98.69 68 MET B C 1
ATOM 1688 O O . MET B 1 68 ? 2.238 2.418 -1.75 1 98.69 68 MET B O 1
ATOM 1692 N N . LEU B 1 69 ? 2.648 4.633 -1.878 1 98.75 69 LEU B N 1
ATOM 1693 C CA . LEU B 1 69 ? 3.281 4.488 -3.186 1 98.75 69 LEU B CA 1
ATOM 1694 C C . LEU B 1 69 ? 4.57 3.684 -3.078 1 98.75 69 LEU B C 1
ATOM 1696 O O . LEU B 1 69 ? 4.742 2.678 -3.771 1 98.75 69 LEU B O 1
ATOM 1700 N N . THR B 1 70 ? 5.461 4.082 -2.207 1 98.75 70 THR B N 1
ATOM 1701 C CA . THR B 1 70 ? 6.738 3.406 -2.004 1 98.75 70 THR B CA 1
ATOM 1702 C C . THR B 1 70 ? 6.523 1.948 -1.614 1 98.75 70 THR B C 1
ATOM 1704 O O . THR B 1 70 ? 7.176 1.053 -2.152 1 98.75 70 THR B O 1
ATOM 1707 N N . ALA B 1 71 ? 5.594 1.7 -0.737 1 98.75 71 ALA B N 1
ATOM 1708 C CA . ALA B 1 71 ? 5.309 0.35 -0.257 1 98.75 71 ALA B CA 1
ATOM 1709 C C . ALA B 1 71 ? 4.723 -0.517 -1.368 1 98.75 71 ALA B C 1
ATOM 1711 O O . ALA B 1 71 ? 4.836 -1.744 -1.332 1 98.75 71 ALA B O 1
ATOM 1712 N N . SER B 1 72 ? 4.051 0.068 -2.334 1 98.81 72 SER B N 1
ATOM 1713 C CA . SER B 1 72 ? 3.373 -0.67 -3.395 1 98.81 72 SER B CA 1
ATOM 1714 C C . SER B 1 72 ? 4.371 -1.447 -4.25 1 98.81 72 SER B C 1
ATOM 1716 O O . SER B 1 72 ? 4.004 -2.428 -4.902 1 98.81 72 SER B O 1
ATOM 1718 N N . PHE B 1 73 ? 5.621 -1.065 -4.238 1 98.81 73 PHE B N 1
ATOM 1719 C CA . PHE B 1 73 ? 6.625 -1.761 -5.035 1 98.81 73 PHE B CA 1
ATOM 1720 C C . PHE B 1 73 ? 6.949 -3.121 -4.434 1 98.81 73 PHE B C 1
ATOM 1722 O O . PHE B 1 73 ? 7.535 -3.979 -5.098 1 98.81 73 PHE B O 1
ATOM 1729 N N . ILE B 1 74 ? 6.605 -3.354 -3.178 1 98.88 74 ILE B N 1
ATOM 1730 C CA . ILE B 1 74 ? 6.766 -4.664 -2.555 1 98.88 74 ILE B CA 1
ATOM 1731 C C . ILE B 1 74 ? 5.941 -5.699 -3.316 1 98.88 74 ILE B C 1
ATOM 1733 O O . ILE B 1 74 ? 6.438 -6.785 -3.627 1 98.88 74 ILE B O 1
ATOM 1737 N N . SER B 1 75 ? 4.672 -5.305 -3.607 1 98.31 75 SER B N 1
ATOM 1738 C CA . SER B 1 75 ? 3.814 -6.238 -4.336 1 98.31 75 SER B CA 1
ATOM 1739 C C . SER B 1 75 ? 4.434 -6.633 -5.668 1 98.31 75 SER B C 1
ATOM 1741 O O . SER B 1 75 ? 4.27 -7.766 -6.125 1 98.31 75 SER B O 1
ATOM 1743 N N . THR B 1 76 ? 5.176 -5.715 -6.301 1 98.31 76 THR B N 1
ATOM 1744 C CA . THR B 1 76 ? 5.832 -5.988 -7.574 1 98.31 76 THR B CA 1
ATOM 1745 C C . THR B 1 76 ? 6.867 -7.098 -7.422 1 98.31 76 THR B C 1
ATOM 1747 O O . THR B 1 76 ? 6.871 -8.062 -8.195 1 98.31 76 THR B O 1
ATOM 1750 N N . VAL B 1 77 ? 7.746 -7.016 -6.422 1 98.38 77 VAL B N 1
ATOM 1751 C CA . VAL B 1 77 ? 8.758 -8.039 -6.207 1 98.38 77 VAL B CA 1
ATOM 1752 C C . VAL B 1 77 ? 8.086 -9.383 -5.922 1 98.38 77 VAL B C 1
ATOM 1754 O O . VAL B 1 77 ? 8.461 -10.406 -6.504 1 98.38 77 VAL B O 1
ATOM 1757 N N . LEU B 1 78 ? 7.074 -9.359 -5.043 1 98.06 78 LEU B N 1
ATOM 1758 C CA . LEU B 1 78 ? 6.398 -10.586 -4.629 1 98.06 78 LEU B CA 1
ATOM 1759 C C . LEU B 1 78 ? 5.664 -11.227 -5.801 1 98.06 78 LEU B C 1
ATOM 1761 O O . LEU B 1 78 ? 5.727 -12.438 -5.992 1 98.06 78 LEU B O 1
ATOM 1765 N N . GLY B 1 79 ? 5.012 -10.398 -6.562 1 97.06 79 GLY B N 1
ATOM 1766 C CA . GLY B 1 79 ? 4.133 -10.898 -7.609 1 97.06 79 GLY B CA 1
ATOM 1767 C C . GLY B 1 79 ? 4.863 -11.234 -8.891 1 97.06 79 GLY B C 1
ATOM 1768 O O . GLY B 1 79 ? 4.324 -11.938 -9.758 1 97.06 79 GLY B O 1
ATOM 1769 N N . THR B 1 80 ? 6.156 -10.719 -9.039 1 97.38 80 THR B N 1
ATOM 1770 C CA . THR B 1 80 ? 6.766 -10.883 -10.352 1 97.38 80 THR B CA 1
ATOM 1771 C C . THR B 1 80 ? 8.125 -11.57 -10.234 1 97.38 80 THR B C 1
ATOM 1773 O O . THR B 1 80 ? 8.672 -12.047 -11.227 1 97.38 80 THR B O 1
ATOM 1776 N N . GLN B 1 81 ? 8.695 -11.656 -9.047 1 97.06 81 GLN B N 1
ATOM 1777 C CA . GLN B 1 81 ? 10.047 -12.195 -8.938 1 97.06 81 GLN B CA 1
ATOM 1778 C C . GLN B 1 81 ? 10.117 -13.312 -7.898 1 97.06 81 GLN B C 1
ATOM 1780 O O . GLN B 1 81 ? 10.508 -14.438 -8.211 1 97.06 81 GLN B O 1
ATOM 1785 N N . LEU B 1 82 ? 9.781 -13.047 -6.734 1 97.19 82 LEU B N 1
ATOM 1786 C CA . LEU B 1 82 ? 9.875 -13.961 -5.602 1 97.19 82 LEU B CA 1
ATOM 1787 C C . LEU B 1 82 ? 8.711 -13.75 -4.633 1 97.19 82 LEU B C 1
ATOM 1789 O O . LEU B 1 82 ? 8.688 -12.766 -3.895 1 97.19 82 LEU B O 1
ATOM 1793 N N . PRO B 1 83 ? 7.699 -14.609 -4.77 1 96.06 83 PRO B N 1
ATOM 1794 C CA . PRO B 1 83 ? 7.715 -15.922 -5.418 1 96.06 83 PRO B CA 1
ATOM 1795 C C . PRO B 1 83 ? 7.297 -15.859 -6.887 1 96.06 83 PRO B C 1
ATOM 1797 O O . PRO B 1 83 ? 7.52 -16.812 -7.633 1 96.06 83 PRO B O 1
ATOM 1800 N N . GLY B 1 84 ? 6.688 -14.766 -7.273 1 94.69 84 GLY B N 1
ATOM 1801 C CA . GLY B 1 84 ? 6.297 -14.648 -8.672 1 94.69 84 GLY B CA 1
ATOM 1802 C C . GLY B 1 84 ? 4.855 -15.047 -8.922 1 94.69 84 GLY B C 1
ATOM 1803 O O . GLY B 1 84 ? 3.994 -14.859 -8.055 1 94.69 84 GLY B O 1
ATOM 1804 N N . THR B 1 85 ? 4.66 -15.578 -10.125 1 92.31 85 THR B N 1
ATOM 1805 C CA . THR B 1 85 ? 3.307 -15.953 -10.523 1 92.31 85 THR B CA 1
ATOM 1806 C C . THR B 1 85 ? 2.691 -16.906 -9.508 1 92.31 85 THR B C 1
ATOM 1808 O O . THR B 1 85 ? 3.41 -17.641 -8.82 1 92.31 85 THR B O 1
ATOM 1811 N N . ASN B 1 86 ? 1.341 -16.906 -9.32 1 90.62 86 ASN B N 1
ATOM 1812 C CA . ASN B 1 86 ? 0.6 -17.797 -8.438 1 90.62 86 ASN B CA 1
ATOM 1813 C C . ASN B 1 86 ? 0.887 -17.5 -6.969 1 90.62 86 ASN B C 1
ATOM 1815 O O . ASN B 1 86 ? 1.015 -18.422 -6.156 1 90.62 86 ASN B O 1
ATOM 1819 N N . THR B 1 87 ? 1.216 -16.297 -6.688 1 94.44 87 THR B N 1
ATOM 1820 C CA . THR B 1 87 ? 1.433 -15.836 -5.324 1 94.44 87 THR B CA 1
ATOM 1821 C C . THR B 1 87 ? 0.214 -15.07 -4.812 1 94.44 87 THR B C 1
ATOM 1823 O O . THR B 1 87 ? -0.247 -14.125 -5.457 1 94.44 87 THR B O 1
ATOM 1826 N N . ILE B 1 88 ? -0.268 -15.484 -3.67 1 94.31 88 ILE B N 1
ATOM 1827 C CA . ILE B 1 88 ? -1.364 -14.789 -3.008 1 94.31 88 ILE B CA 1
ATOM 1828 C C . ILE B 1 88 ? -0.83 -14 -1.814 1 94.31 88 ILE B C 1
ATOM 1830 O O . ILE B 1 88 ? -0.138 -14.555 -0.957 1 94.31 88 ILE B O 1
ATOM 1834 N N . TYR B 1 89 ? -1.133 -12.805 -1.849 1 97.88 89 TYR B N 1
ATOM 1835 C CA . TYR B 1 89 ? -0.73 -11.883 -0.789 1 97.88 89 TYR B CA 1
ATOM 1836 C C . TYR B 1 89 ? -1.652 -12.008 0.419 1 97.88 89 TYR B C 1
ATOM 1838 O O . TYR B 1 89 ? -2.854 -11.742 0.32 1 97.88 89 TYR B O 1
ATOM 1846 N N . LEU B 1 90 ? -1.133 -12.406 1.609 1 98.44 90 LEU B N 1
ATOM 1847 C CA . LEU B 1 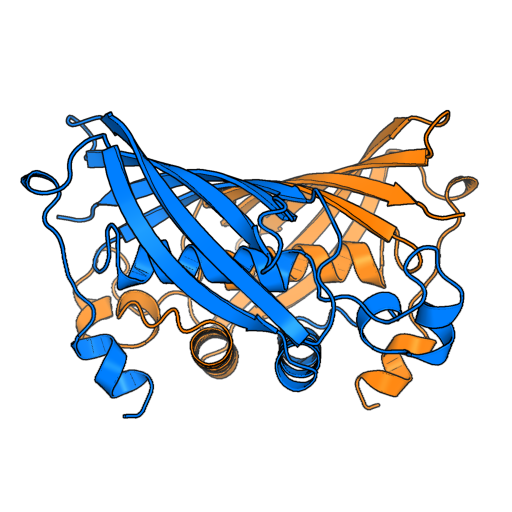90 ? -1.988 -12.641 2.768 1 98.44 90 LEU B CA 1
ATOM 1848 C C . LEU B 1 90 ? -1.899 -11.484 3.758 1 98.44 90 LEU B C 1
ATOM 1850 O O . LEU B 1 90 ? -2.918 -11.039 4.289 1 98.44 90 LEU B O 1
ATOM 1854 N N . SER B 1 91 ? -0.691 -11.055 4.031 1 98.88 91 SER B N 1
ATOM 1855 C CA . SER B 1 91 ? -0.538 -9.938 4.953 1 98.88 91 SER B CA 1
ATOM 1856 C C . SER B 1 91 ? 0.763 -9.188 4.699 1 98.88 91 SER B C 1
ATOM 1858 O O . SER B 1 91 ? 1.688 -9.719 4.086 1 98.88 91 SER B O 1
ATOM 1860 N N . GLN B 1 92 ? 0.837 -7.969 5.176 1 98.94 92 GLN B N 1
ATOM 1861 C CA . GLN B 1 92 ? 1.984 -7.07 5.086 1 98.94 92 GLN B CA 1
ATOM 1862 C C . GLN B 1 92 ? 2.021 -6.109 6.27 1 98.94 92 GLN B C 1
ATOM 1864 O O . GLN B 1 92 ? 1.039 -5.418 6.547 1 98.94 92 GLN B O 1
ATOM 1869 N N . ASN B 1 93 ? 3.062 -6.074 7.031 1 98.94 93 ASN B N 1
ATOM 1870 C CA . ASN B 1 93 ? 3.283 -4.98 7.973 1 98.94 93 ASN B CA 1
ATOM 1871 C C . ASN B 1 93 ? 4.336 -4 7.453 1 98.94 93 ASN B C 1
ATOM 1873 O O . ASN B 1 93 ? 5.312 -4.41 6.824 1 98.94 93 ASN B O 1
ATOM 1877 N N . LEU B 1 94 ? 4.102 -2.775 7.652 1 98.88 94 LEU B N 1
ATOM 1878 C CA . LEU B 1 94 ? 4.934 -1.688 7.145 1 98.88 94 LEU B CA 1
ATOM 1879 C C . LEU B 1 94 ? 5.297 -0.715 8.266 1 98.88 94 LEU B C 1
ATOM 1881 O O . LEU B 1 94 ? 4.426 -0.275 9.016 1 98.88 94 LEU B O 1
ATOM 1885 N N . LYS B 1 95 ? 6.484 -0.381 8.414 1 98.94 95 LYS B N 1
ATOM 1886 C CA . LYS B 1 95 ? 6.961 0.768 9.18 1 98.94 95 LYS B CA 1
ATOM 1887 C C . LYS B 1 95 ? 7.672 1.771 8.273 1 98.94 95 LYS B C 1
ATOM 1889 O O . LYS B 1 95 ? 8.703 1.453 7.676 1 98.94 95 LYS B O 1
ATOM 1894 N N . PHE B 1 96 ? 7.156 2.916 8.164 1 98.81 96 PHE B N 1
ATOM 1895 C CA . PHE B 1 96 ? 7.754 3.984 7.379 1 98.81 96 PHE B CA 1
ATOM 1896 C C . PHE B 1 96 ? 8.828 4.715 8.18 1 98.81 96 PHE B C 1
ATOM 1898 O O . PHE B 1 96 ? 8.516 5.453 9.109 1 98.81 96 PHE B O 1
ATOM 1905 N N . LYS B 1 97 ? 10.078 4.633 7.746 1 98.75 97 LYS B N 1
ATOM 1906 C CA . LYS B 1 97 ? 11.203 4.973 8.609 1 98.75 97 LYS B CA 1
ATOM 1907 C C . LYS B 1 97 ? 11.82 6.309 8.211 1 98.75 97 LYS B C 1
ATOM 1909 O O . LYS B 1 97 ? 12.469 6.969 9.023 1 98.75 97 LYS B O 1
ATOM 1914 N N . ALA B 1 98 ? 11.727 6.652 6.988 1 98.25 98 ALA B N 1
ATOM 1915 C CA . ALA B 1 98 ? 12.305 7.895 6.477 1 98.25 98 ALA B CA 1
ATOM 1916 C C . ALA B 1 98 ? 11.547 8.383 5.246 1 98.25 98 ALA B C 1
ATOM 1918 O O . ALA B 1 98 ? 10.977 7.582 4.504 1 98.25 98 ALA B O 1
ATOM 1919 N N . PRO B 1 99 ? 11.531 9.68 5.004 1 98 99 PRO B N 1
ATOM 1920 C CA . PRO B 1 99 ? 10.852 10.18 3.807 1 98 99 PRO B CA 1
ATOM 1921 C C . PRO B 1 99 ? 11.547 9.773 2.514 1 98 99 PRO B C 1
ATOM 1923 O O . PRO B 1 99 ? 12.766 9.562 2.506 1 98 99 PRO B O 1
ATOM 1926 N N . VAL B 1 100 ? 10.805 9.578 1.496 1 98.75 100 VAL B N 1
ATOM 1927 C CA . VAL B 1 100 ? 11.305 9.359 0.143 1 98.75 100 VAL B CA 1
ATOM 1928 C C . VAL B 1 100 ? 11.023 10.594 -0.714 1 98.75 100 VAL B C 1
ATOM 1930 O O . VAL B 1 100 ? 9.883 11.047 -0.809 1 98.75 100 VAL B O 1
ATOM 1933 N N . LYS B 1 101 ? 12.008 11.156 -1.292 1 98.31 101 LYS B N 1
ATOM 1934 C CA . LYS B 1 101 ? 11.867 12.383 -2.076 1 98.31 101 LYS B CA 1
ATOM 1935 C C . LYS B 1 101 ? 11.898 12.078 -3.572 1 98.31 101 LYS B C 1
ATOM 1937 O O . LYS B 1 101 ? 12.297 10.992 -3.986 1 98.31 101 LYS B O 1
ATOM 1942 N N . ILE B 1 102 ? 11.359 13.047 -4.32 1 98.5 102 ILE B N 1
ATOM 1943 C CA . ILE B 1 102 ? 11.477 12.961 -5.77 1 98.5 102 ILE B CA 1
ATOM 1944 C C . ILE B 1 102 ? 12.945 12.844 -6.168 1 98.5 102 ILE B C 1
ATOM 1946 O O . ILE B 1 102 ? 13.781 13.617 -5.699 1 98.5 102 ILE B O 1
ATOM 1950 N N . GLY B 1 103 ? 13.25 11.844 -6.949 1 98.69 103 GLY B N 1
ATOM 1951 C CA . GLY B 1 103 ? 14.625 11.633 -7.383 1 98.69 103 GLY B CA 1
ATOM 1952 C C . GLY B 1 103 ? 15.336 10.547 -6.602 1 98.69 103 GLY B C 1
ATOM 1953 O O . GLY B 1 103 ? 16.375 10.055 -7.023 1 98.69 103 GLY B O 1
ATOM 1954 N N . ASP B 1 104 ? 14.859 10.18 -5.449 1 98.81 104 ASP B N 1
ATOM 1955 C CA . ASP B 1 104 ? 15.461 9.078 -4.695 1 98.81 104 ASP B CA 1
ATOM 1956 C C . ASP B 1 104 ? 15.375 7.77 -5.477 1 98.81 104 ASP B C 1
ATOM 1958 O O . ASP B 1 104 ? 14.375 7.496 -6.137 1 98.81 104 ASP B O 1
ATOM 1962 N N . THR B 1 105 ? 16.375 6.992 -5.43 1 98.94 105 THR B N 1
ATOM 1963 C CA . THR B 1 105 ? 16.375 5.633 -5.961 1 98.94 105 THR B CA 1
ATOM 1964 C C . THR B 1 105 ? 16.188 4.613 -4.84 1 98.94 105 THR B C 1
ATOM 1966 O O . THR B 1 105 ? 16.969 4.582 -3.889 1 98.94 105 THR B O 1
ATOM 1969 N N . ILE B 1 106 ? 15.164 3.824 -4.965 1 98.94 106 ILE B N 1
ATOM 1970 C CA . ILE B 1 106 ? 14.781 2.877 -3.926 1 98.94 106 ILE B CA 1
ATOM 1971 C C . ILE B 1 106 ? 15.055 1.451 -4.398 1 98.94 106 ILE B C 1
ATOM 1973 O O . ILE B 1 106 ? 14.68 1.075 -5.508 1 98.94 106 ILE B O 1
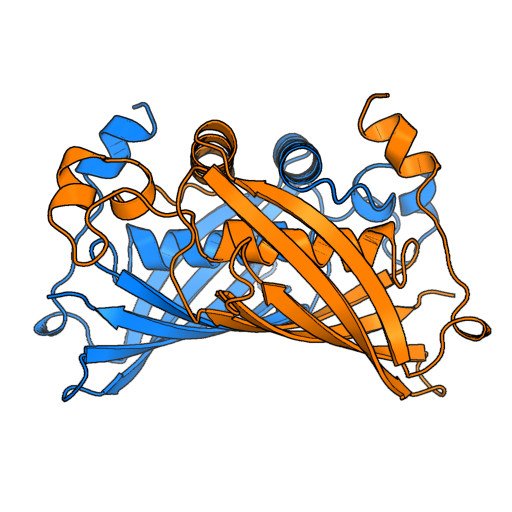ATOM 1977 N N . THR B 1 107 ? 15.742 0.708 -3.611 1 98.94 107 THR B N 1
ATOM 1978 C CA . THR B 1 107 ? 15.852 -0.735 -3.791 1 98.94 107 THR B CA 1
ATOM 1979 C C . THR B 1 107 ? 14.883 -1.469 -2.871 1 98.94 107 THR B C 1
ATOM 1981 O O . THR B 1 107 ? 14.945 -1.323 -1.648 1 98.94 107 THR B O 1
ATOM 1984 N N . VAL B 1 108 ? 13.992 -2.203 -3.465 1 98.94 108 VAL B N 1
ATOM 1985 C CA . VAL B 1 108 ? 13.016 -3.016 -2.738 1 98.94 108 VAL B CA 1
ATOM 1986 C C . VAL B 1 108 ? 13.531 -4.449 -2.625 1 98.94 108 VAL B C 1
ATOM 1988 O O . VAL B 1 108 ? 13.695 -5.137 -3.635 1 98.94 108 VAL B O 1
ATOM 1991 N N . VAL B 1 109 ? 13.695 -4.906 -1.41 1 98.81 109 VAL B N 1
ATOM 1992 C CA . VAL B 1 109 ? 14.32 -6.211 -1.203 1 98.81 109 VAL B CA 1
ATOM 1993 C C . VAL B 1 109 ? 13.336 -7.148 -0.505 1 98.81 109 VAL B C 1
ATOM 1995 O O . VAL B 1 109 ? 12.773 -6.805 0.535 1 98.81 109 VAL B O 1
ATOM 1998 N N . ALA B 1 110 ? 13.125 -8.258 -1.067 1 98.81 110 ALA B N 1
ATOM 1999 C CA . ALA B 1 110 ? 12.367 -9.344 -0.439 1 98.81 110 ALA B CA 1
ATOM 2000 C C . ALA B 1 110 ? 13.266 -10.539 -0.148 1 98.81 110 ALA B C 1
ATOM 2002 O O . ALA B 1 110 ? 13.953 -11.039 -1.042 1 98.81 110 ALA B O 1
ATOM 2003 N N . GLU B 1 111 ? 13.266 -10.938 1.074 1 98.94 111 GLU B N 1
ATOM 2004 C CA . GLU B 1 111 ? 14.055 -12.094 1.493 1 98.94 111 GLU B CA 1
ATOM 2005 C C . GLU B 1 111 ? 13.18 -13.125 2.195 1 98.94 111 GLU B C 1
ATOM 2007 O O . GLU B 1 111 ? 12.484 -12.805 3.16 1 98.94 111 GLU B O 1
ATOM 2012 N N . VAL B 1 112 ? 13.32 -14.375 1.77 1 98.94 112 VAL B N 1
ATOM 2013 C CA . VAL B 1 112 ? 12.562 -15.445 2.404 1 98.94 112 VAL B CA 1
ATOM 2014 C C . VAL B 1 112 ? 13.141 -15.742 3.783 1 98.94 112 VAL B C 1
ATOM 2016 O O . VAL B 1 112 ? 14.32 -16.078 3.906 1 98.94 112 VAL B O 1
ATOM 2019 N N . ILE B 1 113 ? 12.289 -15.711 4.785 1 98.88 113 ILE B N 1
ATOM 2020 C CA . ILE B 1 113 ? 12.844 -15.875 6.125 1 98.88 113 ILE B CA 1
ATOM 2021 C C . ILE B 1 113 ? 12.172 -17.062 6.824 1 98.88 113 ILE B C 1
ATOM 2023 O O . ILE B 1 113 ? 12.688 -17.578 7.816 1 98.88 113 ILE B O 1
A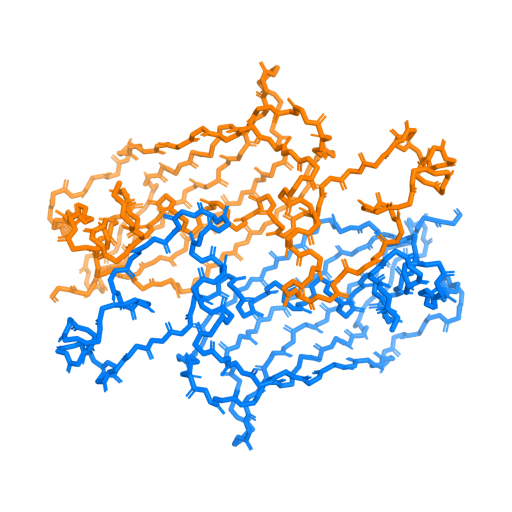TOM 2027 N N . GLU B 1 114 ? 11.008 -17.469 6.398 1 98.81 114 GLU B N 1
ATOM 2028 C CA . GLU B 1 114 ? 10.305 -18.625 6.93 1 98.81 114 GLU B CA 1
ATOM 2029 C C . GLU B 1 114 ? 9.484 -19.312 5.848 1 98.81 114 GLU B C 1
ATOM 2031 O O . GLU B 1 114 ? 9.047 -18.672 4.891 1 98.81 114 GLU B O 1
ATOM 2036 N N . LYS B 1 115 ? 9.266 -20.609 6.02 1 98.5 115 LYS B N 1
ATOM 2037 C CA . LYS B 1 115 ? 8.367 -21.391 5.18 1 98.5 115 LYS B CA 1
ATOM 2038 C C . LYS B 1 115 ? 7.531 -22.359 6.023 1 98.5 115 LYS B C 1
ATOM 2040 O O . LYS B 1 115 ? 8.031 -22.922 6.996 1 98.5 115 LYS B O 1
ATOM 2045 N N . ARG B 1 116 ? 6.371 -22.406 5.68 1 98 116 ARG B N 1
ATOM 2046 C CA . ARG B 1 116 ? 5.48 -23.422 6.242 1 98 116 ARG B CA 1
ATOM 2047 C C . ARG B 1 116 ? 4.949 -24.344 5.156 1 98 116 ARG B C 1
ATOM 2049 O O . ARG B 1 116 ? 3.943 -24.047 4.512 1 98 116 ARG B O 1
ATOM 2056 N N . ASP B 1 117 ? 5.398 -25.562 5.098 1 96.31 117 ASP B N 1
ATOM 2057 C CA . ASP B 1 117 ? 5.246 -26.469 3.963 1 96.31 117 ASP B CA 1
ATOM 2058 C C . ASP B 1 117 ? 3.812 -26.984 3.859 1 96.31 117 ASP B C 1
ATOM 2060 O O . ASP B 1 117 ? 3.281 -27.141 2.76 1 96.31 117 ASP B O 1
ATOM 2064 N N . ASP B 1 118 ? 3.252 -27.234 5.031 1 95.19 118 ASP B N 1
ATOM 2065 C CA . ASP B 1 118 ? 1.937 -27.859 5.027 1 95.19 118 ASP B CA 1
ATOM 2066 C C . ASP B 1 118 ? 0.902 -26.969 4.336 1 95.19 118 ASP B C 1
ATOM 2068 O O . ASP B 1 118 ? -0.075 -27.469 3.775 1 95.19 118 ASP B O 1
ATOM 2072 N N . LYS B 1 119 ? 1.162 -25.625 4.297 1 95.5 119 LYS B N 1
ATOM 2073 C CA . LYS B 1 119 ? 0.201 -24.703 3.707 1 95.5 119 LYS B CA 1
ATOM 2074 C C . LYS B 1 119 ? 0.834 -23.906 2.574 1 95.5 119 LYS B C 1
ATOM 2076 O O . LYS B 1 119 ? 0.201 -23 2.012 1 95.5 119 LYS B O 1
ATOM 2081 N N . LYS B 1 120 ? 2.043 -24.188 2.275 1 97.31 120 LYS B N 1
ATOM 2082 C CA . LYS B 1 120 ? 2.828 -23.5 1.256 1 97.31 120 LYS B CA 1
ATOM 2083 C C . LYS B 1 120 ? 2.861 -21.984 1.517 1 97.31 120 LYS B C 1
ATOM 2085 O O . LYS B 1 120 ? 2.6 -21.188 0.613 1 97.31 120 LYS B O 1
ATOM 2090 N N . LEU B 1 121 ? 3.059 -21.703 2.773 1 98.31 121 LEU B N 1
ATOM 2091 C CA . LEU B 1 121 ? 3.207 -20.312 3.199 1 98.31 121 LEU B CA 1
ATOM 2092 C C . LEU B 1 121 ? 4.676 -19.906 3.203 1 98.31 121 LEU B C 1
ATOM 2094 O O . LEU B 1 121 ? 5.547 -20.688 3.559 1 98.31 121 LEU B O 1
ATOM 2098 N N . ILE B 1 122 ? 4.898 -18.719 2.777 1 98.62 122 ILE B N 1
ATOM 2099 C CA . ILE B 1 122 ? 6.23 -18.125 2.771 1 98.62 122 ILE B CA 1
ATOM 2100 C C . ILE B 1 122 ? 6.191 -16.766 3.465 1 98.62 122 ILE B C 1
ATOM 2102 O O . ILE B 1 122 ? 5.355 -15.914 3.137 1 98.62 122 ILE B O 1
ATOM 2106 N N . LYS B 1 123 ? 7.035 -16.594 4.465 1 98.88 123 LYS B N 1
ATOM 2107 C CA . LYS B 1 123 ? 7.25 -15.289 5.074 1 98.88 123 LYS B CA 1
ATOM 2108 C C . LYS B 1 123 ? 8.484 -14.609 4.488 1 98.88 123 LYS B C 1
ATOM 2110 O O . LYS B 1 123 ? 9.547 -15.219 4.395 1 98.88 123 LYS B O 1
ATOM 2115 N N . LEU B 1 124 ? 8.312 -13.352 4.113 1 98.94 124 LEU B N 1
ATOM 2116 C CA . LEU B 1 124 ? 9.43 -12.609 3.537 1 98.94 124 LEU B CA 1
ATOM 2117 C C . LEU B 1 124 ? 9.672 -11.312 4.301 1 98.94 124 LEU B C 1
ATOM 2119 O O . LEU B 1 124 ? 8.727 -10.625 4.68 1 98.94 124 LEU B O 1
ATOM 2123 N N . ARG B 1 125 ? 10.914 -11.07 4.637 1 98.94 125 ARG B N 1
ATOM 2124 C CA . ARG B 1 125 ? 11.297 -9.711 5.02 1 98.94 125 ARG B CA 1
ATOM 2125 C C . ARG B 1 125 ? 11.297 -8.781 3.814 1 98.94 125 ARG B C 1
ATOM 2127 O O . ARG B 1 125 ? 11.883 -9.102 2.777 1 98.94 125 ARG B O 1
ATOM 2134 N N . THR B 1 126 ? 10.672 -7.66 3.9 1 98.94 126 THR B N 1
ATOM 2135 C CA . THR B 1 126 ? 10.5 -6.734 2.785 1 98.94 126 THR B CA 1
ATOM 2136 C C . THR B 1 126 ? 11.023 -5.348 3.15 1 98.94 126 THR B C 1
ATOM 2138 O O . THR B 1 126 ? 10.266 -4.504 3.635 1 98.94 126 THR B O 1
ATOM 2141 N N . ASN B 1 127 ? 12.25 -5.055 2.957 1 98.88 127 ASN B N 1
ATOM 2142 C CA . ASN B 1 127 ? 12.859 -3.77 3.271 1 98.88 127 ASN B CA 1
ATOM 2143 C C . ASN B 1 127 ? 13.133 -2.955 2.01 1 98.88 127 ASN B C 1
ATOM 2145 O O . ASN B 1 127 ? 13.523 -3.508 0.982 1 98.88 127 ASN B O 1
ATOM 2149 N N . LEU B 1 128 ? 12.883 -1.719 2.131 1 98.94 128 LEU B N 1
ATOM 2150 C CA . LEU B 1 128 ? 13.242 -0.768 1.084 1 98.94 128 LEU B CA 1
ATOM 2151 C C . LEU B 1 128 ? 14.359 0.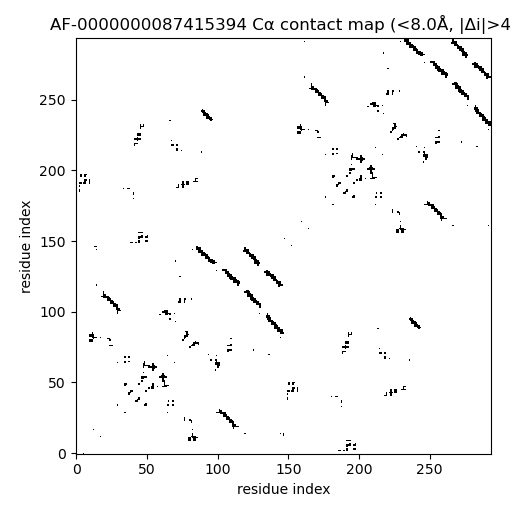164 1.555 1 98.94 128 LEU B C 1
ATOM 2153 O O . LEU B 1 128 ? 14.273 0.735 2.645 1 98.94 128 LEU B O 1
ATOM 2157 N N . VAL B 1 129 ? 15.391 0.33 0.745 1 98.88 129 VAL B N 1
ATOM 2158 C CA . VAL B 1 129 ? 16.516 1.199 1.078 1 98.88 129 VAL B CA 1
ATOM 2159 C C . VAL B 1 129 ? 16.719 2.219 -0.039 1 98.88 129 VAL B C 1
ATOM 2161 O O . VAL B 1 129 ? 16.484 1.921 -1.213 1 98.88 129 VAL B O 1
ATOM 2164 N N . ASN B 1 130 ? 17.141 3.412 0.313 1 98.81 130 ASN B N 1
ATOM 2165 C CA . ASN B 1 130 ? 17.406 4.422 -0.707 1 98.81 130 ASN B CA 1
ATOM 2166 C C . ASN B 1 130 ? 18.844 4.355 -1.2 1 98.81 130 ASN B C 1
ATOM 2168 O O . ASN B 1 130 ? 19.578 3.43 -0.851 1 98.81 130 ASN B O 1
ATOM 2172 N N . GLN B 1 131 ? 19.25 5.277 -2.096 1 98.69 131 GLN B N 1
ATOM 2173 C CA . GLN B 1 131 ? 20.547 5.277 -2.754 1 98.69 131 GLN B CA 1
ATOM 2174 C C . GLN B 1 131 ? 21.672 5.414 -1.736 1 98.69 131 GLN B C 1
ATOM 2176 O O . GLN B 1 131 ? 22.828 5.078 -2.029 1 98.69 131 GLN B O 1
ATOM 2181 N N . ASP B 1 132 ? 21.391 5.848 -0.533 1 98.44 132 ASP B N 1
ATOM 2182 C CA . ASP B 1 132 ? 22.406 6.031 0.505 1 98.44 132 ASP B CA 1
ATOM 2183 C C . ASP B 1 132 ? 22.453 4.828 1.444 1 98.44 132 ASP B C 1
ATOM 2185 O O . ASP B 1 132 ? 23.141 4.855 2.463 1 98.44 132 ASP B O 1
ATOM 2189 N N . GLY B 1 133 ? 21.641 3.863 1.142 1 98.12 133 GLY B N 1
ATOM 2190 C CA . GLY B 1 133 ? 21.594 2.668 1.968 1 98.12 133 GLY B CA 1
ATOM 2191 C C . GLY B 1 133 ? 20.719 2.82 3.197 1 98.12 133 GLY B C 1
ATOM 2192 O O . GLY B 1 133 ? 20.734 1.96 4.078 1 98.12 133 GLY B O 1
ATOM 2193 N N . LYS B 1 134 ? 20.016 3.889 3.273 1 98.56 134 LYS B N 1
ATOM 2194 C CA . LYS B 1 134 ? 19.109 4.125 4.398 1 98.56 134 LYS B CA 1
ATOM 2195 C C . LYS B 1 134 ? 17.797 3.375 4.211 1 98.56 134 LYS B C 1
ATOM 2197 O O . LYS B 1 134 ? 17.188 3.434 3.139 1 98.56 134 LYS B O 1
ATOM 2202 N N . VAL B 1 135 ? 17.344 2.645 5.285 1 98.88 135 VAL B N 1
ATOM 2203 C CA . VAL B 1 135 ? 16.047 1.966 5.238 1 98.88 135 VAL B CA 1
ATOM 2204 C C . VAL B 1 135 ? 14.93 2.996 5.281 1 98.88 135 VAL B C 1
ATOM 2206 O O . VAL B 1 135 ? 14.844 3.799 6.211 1 98.88 135 VAL B O 1
ATOM 2209 N N . VAL B 1 136 ? 14.07 2.98 4.301 1 98.88 136 VAL B N 1
ATOM 2210 C CA . VAL B 1 136 ? 12.992 3.959 4.254 1 98.88 136 VAL B CA 1
ATOM 2211 C C . VAL B 1 136 ? 11.672 3.287 4.621 1 98.88 136 VAL B C 1
ATOM 2213 O O . VAL B 1 136 ? 10.734 3.947 5.086 1 98.88 136 VAL B O 1
ATOM 2216 N N . VAL B 1 137 ? 11.5 2.021 4.344 1 98.88 137 VAL B N 1
ATOM 2217 C CA . VAL B 1 137 ? 10.383 1.192 4.789 1 98.88 137 VAL B CA 1
ATOM 2218 C C . VAL B 1 137 ? 10.906 -0.159 5.273 1 98.88 137 VAL B C 1
ATOM 2220 O O . VAL B 1 137 ? 11.781 -0.756 4.645 1 98.88 137 VAL B O 1
ATOM 2223 N N . GLU B 1 138 ? 10.367 -0.576 6.305 1 98.81 138 GLU B N 1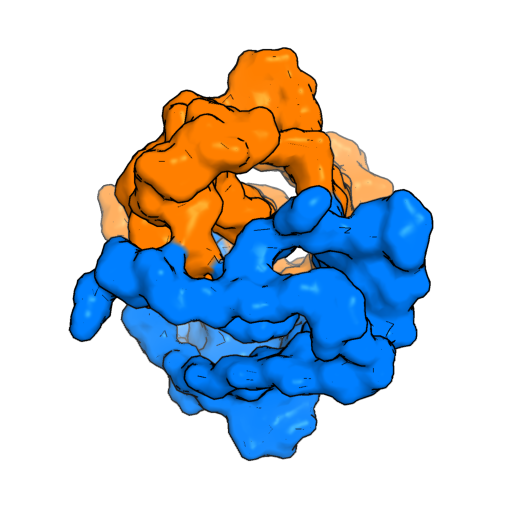
ATOM 2224 C CA . GLU B 1 138 ? 10.648 -1.908 6.828 1 98.81 138 GLU B CA 1
ATOM 2225 C C . GLU B 1 138 ? 9.359 -2.711 7.012 1 98.81 138 GLU B C 1
ATOM 2227 O O . GLU B 1 138 ? 8.312 -2.146 7.332 1 98.81 138 GLU B O 1
ATOM 2232 N N . GLY B 1 139 ? 9.477 -4.043 6.82 1 98.81 139 GLY B N 1
ATOM 2233 C CA . GLY B 1 139 ? 8.281 -4.84 7.043 1 98.81 139 GLY B CA 1
ATOM 2234 C C . GLY B 1 139 ? 8.477 -6.309 6.715 1 98.81 139 GLY B C 1
ATOM 2235 O O . GLY B 1 139 ? 9.602 -6.758 6.48 1 98.81 139 GLY B O 1
ATOM 2236 N N . GLU B 1 140 ? 7.438 -7.027 6.816 1 98.94 140 GLU B N 1
ATOM 2237 C CA . GLU B 1 140 ? 7.344 -8.438 6.457 1 98.94 140 GLU B CA 1
ATOM 2238 C C . GLU B 1 140 ? 6.023 -8.742 5.754 1 98.94 140 GLU B C 1
ATOM 2240 O O . GLU B 1 140 ? 5.004 -8.109 6.035 1 98.94 140 GLU B O 1
ATOM 2245 N N . ALA B 1 141 ? 6.082 -9.672 4.918 1 98.94 141 ALA B N 1
ATOM 2246 C CA . ALA B 1 141 ? 4.902 -10.141 4.199 1 98.94 141 ALA B CA 1
ATOM 2247 C C . ALA B 1 141 ? 4.695 -11.641 4.414 1 98.94 141 ALA B C 1
ATOM 2249 O O . ALA B 1 141 ? 5.66 -12.391 4.594 1 98.94 141 ALA B O 1
ATOM 2250 N N . MET B 1 142 ? 3.498 -12.039 4.445 1 98.94 142 MET B N 1
ATOM 2251 C CA . MET B 1 142 ? 3.107 -13.438 4.332 1 98.94 142 MET B CA 1
ATOM 2252 C C . MET B 1 142 ? 2.395 -13.703 3.01 1 98.94 142 MET B C 1
ATOM 2254 O O . MET B 1 142 ? 1.463 -12.977 2.648 1 98.94 142 MET B O 1
ATOM 2258 N N . VAL B 1 143 ? 2.842 -14.695 2.309 1 98.38 143 VAL B N 1
ATOM 2259 C CA . VAL B 1 143 ? 2.203 -15.047 1.044 1 98.38 143 VAL B CA 1
ATOM 2260 C C . VAL B 1 143 ? 1.961 -16.562 0.988 1 98.38 143 VAL B C 1
ATOM 2262 O O . VAL B 1 143 ? 2.545 -17.312 1.766 1 98.38 143 VAL B O 1
ATOM 2265 N N . MET B 1 144 ? 1.087 -16.922 0.124 1 97 144 MET B N 1
ATOM 2266 C CA . MET B 1 144 ? 0.793 -18.328 -0.148 1 97 144 MET B CA 1
ATOM 2267 C C . MET B 1 144 ? 1.039 -18.656 -1.616 1 97 144 MET B C 1
ATOM 2269 O O . MET B 1 144 ? 0.647 -17.891 -2.504 1 97 144 MET B O 1
ATOM 2273 N N . LYS B 1 145 ? 1.71 -19.703 -1.847 1 94.81 145 LYS B N 1
ATOM 2274 C CA . LYS B 1 145 ? 1.902 -20.188 -3.207 1 94.81 145 LYS B CA 1
ATOM 2275 C C . LYS B 1 145 ? 0.747 -21.094 -3.633 1 94.81 145 LYS B C 1
ATOM 2277 O O . LYS B 1 145 ? 0.475 -22.109 -2.988 1 94.81 145 LYS B O 1
ATOM 2282 N N . MET B 1 146 ? 0.123 -20.594 -4.754 1 86.44 146 MET B N 1
ATOM 2283 C CA . MET B 1 146 ? -0.985 -21.375 -5.281 1 86.44 146 MET B CA 1
ATOM 2284 C C . MET B 1 146 ? -0.478 -22.469 -6.227 1 86.44 146 MET B C 1
ATOM 2286 O O . MET B 1 146 ? 0.121 -22.156 -7.258 1 86.44 146 MET B O 1
ATOM 2290 N N . GLU B 1 147 ? -0.045 -23.531 -5.785 1 76.81 147 GLU B N 1
ATOM 2291 C CA . GLU B 1 147 ? 0.351 -24.625 -6.668 1 76.81 147 GLU B CA 1
ATOM 2292 C C . GLU B 1 147 ? -0.482 -25.875 -6.406 1 76.81 147 GLU B C 1
ATOM 2294 O O . GLU B 1 147 ? -1.031 -26.047 -5.316 1 76.81 147 GLU B O 1
#

InterPro domains:
  IPR002539 MaoC-like dehydratase domain [PF01575] (28-127)
  IPR003965 Fatty acid synthase [PR01483] (32-54)
  IPR003965 Fatty acid synthase [PR01483] (54-75)
  IPR029069 HotDog domain superfamily [SSF54637] (11-146)
  IPR050965 UPF0336/Enoyl-CoA hydratase-related [PTHR43437] (18-144)

pLDDT: mean 96.96, std 3.56, range [72.94, 98.94]

Secondary structure (DSSP, 8-state):
--HHHHHTT--B--GGG--TT-EEEEEEE--HHHHHHHHHHH----HHHH-HHHHHTSTTSS-B--HHHHHHHHHHHHHHTSSBSSEEEEEEEEEE-S--BTT-EEEEEEEEEEEETTTTEEEEEEEEE-TTS-EEEEEEEEEEE--/--HHHHHTT--B--GGG--TT-EEEEEEE--HHHHHHHHHHH----HHHH-HHHHHTSTTSS-B--HHHHHHHHHHHHHHTSSBSSEEEEEEEEEE-S--BTT-EEEEEEEEEEEETTTTEEEEEEEEE-TTS-EEEEEEEEEEE--

Foldseek 3Di:
DDPVVLLVVFDADDLVRDDAFDKDKDKDAAALVLQVVVCVVPVPPPCLAPPQVVVCPDPNNGRFHDPVSVVVCLCVCVCRPVNHPQKAWDDKDKDFDATHHHGKMKMWMWGFHDADPVQQKTKIWIWIATPVRHTGMTMMTIMHGDD/DDPVVLLVVFDADDLVRDDAFDKDKDKDAAALVLQVVVCVVPVPPPCLAPPQVVVCPDPNNGRFHDPVSVVVCLCVCVCRPVNHPQKAWDDKDKDFDATHHHGKMKMWMWGFHDADPVQQKTKIWIWIATPVRHTGMTMMTIMHGRD

Organism: NCBI:txid267746

Nearest PDB structures (foldseek):
  5cpg-assembly1_B  TM=9.664E-01  e=4.264E-19  Pseudomonas aeruginosa
  1iq6-assembly1_A  TM=9.791E-01  e=9.369E-18  Aeromonas caviae
  3k67-assembly1_A  TM=8.484E-01  e=1.873E-14  Archaeoglobus fulgidus
  4ffu-assembly2_K  TM=8.668E-01  e=3.475E-14  Sinorhizobium meliloti 1021
  4ffu-assembly1_D  TM=8.580E-01  e=7.294E-14  Sinorhizobium meliloti 1021

Sequence (294 aa):
MNIYEKAKHVVERSYADINIGDIAEIVKTITDEDIVAFARLTGDVNPIHLDEEFAKQTFFKGRIAHGMLTASFISTVLGTQLPGTNTIYLSQNLKFKAPVKIGDTITVVAEVIEKRDDKKLIKLRTNLVNQDGKVVVEGEAMVMKMEMNIYEKAKHVVERSYADINIGDIAEIVKTITDEDIVAFARLTGDVNPIHLDEEFAKQTFFKGRIAHGMLTASFISTVLGTQLPGTNTIYLSQNLKFKAPVKIGDTITVVAEVIEKRDDKKLIKLRTNLVNQDGKVVVEGEAMVMKME

Radius of gyration: 18.31 Å; Cα contacts (8 Å, |Δi|>4): 730; chains: 2; bounding box: 44×54×49 Å